Protein 3HXI (pdb70)

Sequence (196 aa):
EFPHPLQDSSWSYYLFQFRKALDWDECLEKVATFSTIEDFWSSVLTHTVRPREITYGKDLYMFKSSDIMPKWEDPKNENGGRWLINVTARQDVDFLWDELLMLLIGSDWDTDEEDRQICGAVFQPRSRGSKLSVWLTSDNEEETILSIGRRRIKERLELEDTIYFQPVSDQRSQTRGSDCTGKYEIGRIIYDRKFLMMECR

Secondary structure (DSSP, 8-state):
----EEEEEEEEEEE---TT--GGGGEEEEEEEEEHHHHHHHHHTS--TTTPPTT-EEEEEETTS-SSTTSHHHHT-EEEEEE--TTS-HHHHHHHHHHHHHTT--SSHHHHHHEEEEEEE--TT--EEEEEES-S--HHHHHHHHHHHHHHHT--S--EEEEHHHHHHPPTT-----SEE-/------HHHHHHH-

Foldseek 3Di:
DPFAFWPFKKWKWKQDDDPPDDRLRSIDTPDIDGTPVVVVVVQVPDDALVRDDAFIKMKMFRVVARPDCPGLQRVQWWKWKDWDDPVADVNQLVVLQVCCLRNVVAPDPVLNQQWTIKMWGHHPVTTMIMTIGRHQPPVVSVVSNSVVSCVSNVNDDKIAIARVVRVVPDDPPDDDHHPDID/DDDDDDPVRVVVVD

Structure (mmCIF, N/CA/C/O backbone):
data_3HXI
#
_entry.id   3HXI
#
_cell.length_a   45.311
_cell.length_b   125.330
_cell.length_c   37.330
_cell.angle_alpha   90.00
_cell.angle_beta   90.00
_cell.angle_gamma   90.00
#
_symmetry.space_group_name_H-M   'P 21 21 2'
#
loop_
_entity.id
_entity.type
_entity.pdbx_description
1 polymer 'Eukaryotic Translation Initiation 4E'
2 polymer 'Eukaryotic translation initiation factor 4E-binding protein 1'
3 non-polymer "7-METHYL-GUANOSINE-5'-TRIPHOSPHATE-5'-GUANOSINE"
4 water water
#
loop_
_atom_site.group_PDB
_atom_site.id
_atom_site.type_symbol
_atom_site.label_atom_id
_atom_site.label_alt_id
_atom_site.label_comp_id
_atom_site.label_asym_id
_atom_site.label_entity_id
_atom_site.label_seq_id
_atom_site.pdbx_PDB_ins_code
_atom_site.Cartn_x
_atom_site.Cartn_y
_atom_site.Cartn_z
_atom_site.occupancy
_atom_site.B_iso_or_equiv
_atom_site.auth_seq_id
_atom_site.auth_comp_id
_atom_site.auth_asym_id
_atom_site.auth_atom_id
_atom_site.pdbx_PDB_model_num
ATOM 1 N N . GLU A 1 7 ? -5.598 14.587 -5.742 1.00 20.00 21 GLU A N 1
ATOM 2 C CA . GLU A 1 7 ? -4.184 14.428 -5.449 1.00 20.00 21 GLU A CA 1
ATOM 3 C C . GLU A 1 7 ? -3.480 15.770 -5.498 1.00 20.00 21 GLU A C 1
ATOM 4 O O . GLU A 1 7 ? -2.396 15.881 -6.053 1.00 26.56 21 GLU A O 1
ATOM 10 N N . PHE A 1 8 ? -4.101 16.789 -4.916 1.00 24.28 22 PHE A N 1
ATOM 11 C CA . PHE A 1 8 ? -3.469 18.100 -4.835 1.00 23.25 22 PHE A CA 1
ATOM 12 C C . PHE A 1 8 ? -2.212 17.928 -3.988 1.00 22.69 22 PHE A C 1
ATOM 13 O O . PHE A 1 8 ? -2.261 17.265 -2.953 1.00 22.43 22 PHE A O 1
ATOM 21 N N . PRO A 1 9 ? -1.077 18.494 -4.437 1.00 22.48 23 PRO A N 1
ATOM 22 C CA . PRO A 1 9 ? 0.178 18.301 -3.709 1.00 21.83 23 PRO A CA 1
ATOM 23 C C . PRO A 1 9 ? 0.145 18.87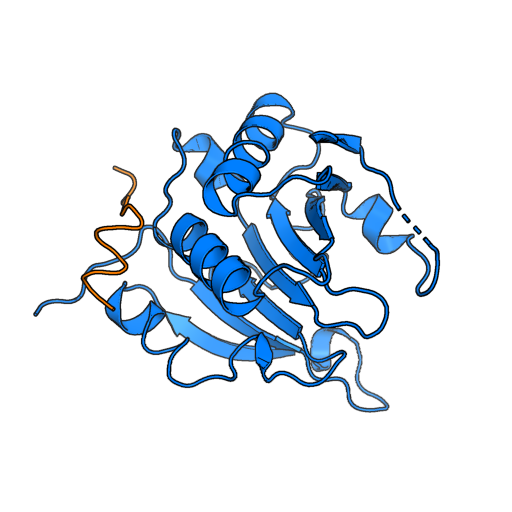3 -2.279 1.00 21.63 23 PRO A C 1
ATOM 24 O O . PRO A 1 9 ? -0.558 19.844 -2.018 1.00 21.32 23 PRO A O 1
ATOM 28 N N . HIS A 1 10 ? 0.907 18.268 -1.372 1.00 21.01 24 HIS A N 1
ATOM 29 C CA . HIS A 1 10 ? 0.969 18.706 0.023 1.00 21.72 24 HIS A CA 1
ATOM 30 C C . HIS A 1 10 ? 2.108 19.713 0.166 1.00 22.40 24 HIS A C 1
ATOM 31 O O . HIS A 1 10 ? 3.255 19.359 -0.052 1.00 22.53 24 HIS A O 1
ATOM 38 N N . PRO A 1 11 ? 1.793 20.978 0.492 1.00 22.74 25 PRO A N 1
ATOM 39 C CA . PRO A 1 11 ? 2.863 21.968 0.538 1.00 22.36 25 PRO A CA 1
ATOM 40 C C . PRO A 1 11 ? 3.733 21.806 1.773 1.00 21.59 25 PRO A C 1
ATOM 41 O O . PRO A 1 11 ? 3.252 21.433 2.844 1.00 21.19 25 PRO A O 1
ATOM 45 N N . LEU A 1 12 ? 5.018 22.072 1.611 1.00 21.36 26 LEU A N 1
ATOM 46 C CA . LEU A 1 12 ? 5.927 22.048 2.750 1.00 20.03 26 LEU A CA 1
ATOM 47 C C . LEU A 1 12 ? 6.021 23.415 3.415 1.00 20.47 26 LEU A C 1
ATOM 48 O O . LEU A 1 12 ? 5.779 24.449 2.779 1.00 20.64 26 LEU A O 1
ATOM 53 N N . GLN A 1 13 ? 6.385 23.395 4.696 1.00 20.48 27 GLN A N 1
ATOM 54 C CA . GLN A 1 13 ? 6.764 24.602 5.446 1.00 20.17 27 GLN A CA 1
ATOM 55 C C . GLN A 1 13 ? 7.761 25.461 4.686 1.00 20.66 27 GLN A C 1
ATOM 56 O O . GLN A 1 13 ? 7.619 26.691 4.659 1.00 19.27 27 GLN A O 1
ATOM 62 N N . ASP A 1 14 ? 8.752 24.820 4.055 1.00 18.95 28 ASP A N 1
ATOM 63 C CA . ASP A 1 14 ? 9.740 25.538 3.259 1.00 19.46 28 ASP A CA 1
ATOM 64 C C . ASP A 1 14 ? 9.966 24.949 1.888 1.00 18.49 28 ASP A C 1
ATOM 65 O O . ASP A 1 14 ? 9.731 23.759 1.663 1.00 20.04 28 ASP A O 1
ATOM 70 N N . SER A 1 15 ? 10.440 25.802 0.981 1.00 18.67 29 SER A N 1
ATOM 71 C CA A SER A 1 15 ? 11.024 25.363 -0.276 0.50 18.22 29 SER A CA 1
ATOM 72 C CA B SER A 1 15 ? 11.022 25.357 -0.279 0.50 18.38 29 SER A CA 1
ATOM 73 C C . SER A 1 15 ? 12.484 24.992 -0.041 1.00 18.09 29 SER A C 1
ATOM 74 O O . SER A 1 15 ? 13.192 25.684 0.703 1.00 18.95 29 SER A O 1
ATOM 79 N N . TRP A 1 16 ? 12.912 23.901 -0.671 1.00 17.94 30 TRP A N 1
ATOM 80 C CA . TRP A 1 16 ? 14.264 23.348 -0.518 1.00 18.56 30 TRP A CA 1
ATOM 81 C C . TRP A 1 16 ? 14.919 23.172 -1.864 1.00 18.63 30 TRP A C 1
ATOM 82 O O . TRP A 1 16 ? 14.247 22.892 -2.863 1.00 19.20 30 TRP A O 1
ATOM 93 N N . SER A 1 17 ? 16.242 23.312 -1.888 1.00 17.93 31 SER A N 1
ATOM 94 C CA . SER A 1 17 ? 17.007 23.001 -3.087 1.00 18.67 31 SER A CA 1
ATOM 95 C C . SER A 1 17 ? 18.025 21.894 -2.818 1.00 18.50 31 SER A C 1
ATOM 96 O O . SER A 1 17 ? 18.550 21.772 -1.706 1.00 17.84 31 SER A O 1
ATOM 99 N N . TYR A 1 18 ? 18.262 21.078 -3.837 1.00 18.04 32 TYR A N 1
ATOM 100 C CA . TYR A 1 18 ? 19.075 19.881 -3.702 1.00 18.09 32 TYR A CA 1
ATOM 101 C C . TYR A 1 18 ? 20.274 20.006 -4.629 1.00 18.44 32 TYR A C 1
ATOM 102 O O . TYR A 1 18 ? 20.136 20.311 -5.830 1.00 18.39 32 TYR A O 1
ATOM 111 N N . TYR A 1 19 ? 21.455 19.768 -4.078 1.00 17.70 33 TYR A N 1
ATOM 112 C CA . TYR A 1 19 ? 22.679 19.969 -4.830 1.00 17.95 33 TYR A CA 1
ATOM 113 C C . TYR A 1 19 ? 23.558 18.747 -4.781 1.00 17.82 33 TYR A C 1
ATOM 114 O O . TYR A 1 19 ? 23.547 18.001 -3.797 1.00 17.98 33 TYR A O 1
ATOM 123 N N . LEU A 1 20 ? 24.330 18.564 -5.854 1.00 17.27 34 LEU A N 1
ATOM 124 C CA . LEU A 1 20 ? 25.416 17.588 -5.901 1.00 17.60 34 LEU A CA 1
ATOM 125 C C . LEU A 1 20 ? 26.739 18.298 -5.920 1.00 17.74 34 LEU A C 1
ATOM 126 O O . LEU A 1 20 ? 26.945 19.218 -6.713 1.00 18.14 34 LEU A O 1
ATOM 131 N N . PHE A 1 21 ? 27.644 17.867 -5.048 1.00 18.12 35 PHE A N 1
ATOM 132 C CA . PHE A 1 21 ? 29.030 18.315 -5.089 1.00 18.76 35 PHE A CA 1
ATOM 133 C C . PHE A 1 21 ? 29.864 17.289 -5.855 1.00 20.47 35 PHE A C 1
ATOM 134 O O . PHE A 1 21 ? 29.993 16.155 -5.427 1.00 19.71 35 PHE A O 1
ATOM 142 N N . GLN A 1 22 ? 30.434 17.683 -6.985 1.00 22.20 36 GLN A N 1
ATOM 143 C CA . GLN A 1 22 ? 31.289 16.760 -7.734 1.00 23.69 36 GLN A CA 1
ATOM 144 C C . GLN A 1 22 ? 32.606 17.405 -8.054 1.00 24.83 36 GLN A C 1
ATOM 145 O O . GLN A 1 22 ? 32.641 18.385 -8.803 1.00 25.31 36 GLN A O 1
ATOM 151 N N . PHE A 1 23 ? 33.692 16.875 -7.491 1.00 25.97 37 PHE A N 1
ATOM 152 C CA . PHE A 1 23 ? 35.000 17.493 -7.689 1.00 27.02 37 PHE A CA 1
ATOM 153 C C . PHE A 1 23 ? 35.509 17.239 -9.102 1.00 27.26 37 PHE A C 1
ATOM 154 O O . PHE A 1 23 ? 35.516 16.105 -9.572 1.00 26.32 37 PHE A O 1
ATOM 162 N N . ARG A 1 24 ? 35.916 18.315 -9.762 1.00 27.88 38 ARG A N 1
ATOM 163 C CA . ARG A 1 24 ? 36.749 18.218 -10.948 1.00 29.09 38 ARG A CA 1
ATOM 164 C C . ARG A 1 24 ? 37.937 19.151 -10.777 1.00 29.92 38 ARG A C 1
ATOM 165 O O . ARG A 1 24 ? 37.832 20.208 -10.123 1.00 29.15 38 ARG A O 1
ATOM 173 N N . LYS A 1 25 ? 39.066 18.725 -11.345 1.00 31.16 39 LYS A N 1
ATOM 174 C CA . LYS A 1 25 ? 40.324 19.466 -11.312 1.00 32.46 39 LYS A CA 1
ATOM 175 C C . LYS A 1 25 ? 40.157 20.892 -11.809 1.00 33.26 39 LYS A C 1
ATOM 176 O O . LYS A 1 25 ? 39.440 21.144 -12.782 1.00 34.25 39 LYS A O 1
ATOM 178 N N . ALA A 1 26 ? 40.797 21.832 -11.121 1.00 33.64 40 ALA A N 1
ATOM 179 C CA . ALA A 1 26 ? 40.827 23.220 -11.565 1.00 34.05 40 ALA A CA 1
ATOM 180 C C . ALA A 1 26 ? 39.468 23.924 -11.477 1.00 33.52 40 ALA A C 1
ATOM 181 O O . ALA A 1 26 ? 39.218 24.906 -12.183 1.00 33.78 40 ALA A O 1
ATOM 183 N N . LEU A 1 27 ? 38.586 23.423 -10.615 1.00 31.82 41 LEU A N 1
ATOM 184 C CA . LEU A 1 27 ? 37.385 24.180 -10.270 1.00 30.34 41 LEU A CA 1
ATOM 185 C C . LEU A 1 27 ? 37.489 24.620 -8.815 1.00 28.87 41 LEU A C 1
ATOM 186 O O . LEU A 1 27 ? 38.004 23.872 -7.979 1.00 29.01 41 LEU A O 1
ATOM 191 N N . ASP A 1 28 ? 37.023 25.832 -8.517 1.00 28.05 42 ASP A N 1
ATOM 192 C CA . ASP A 1 28 ? 36.929 26.289 -7.131 1.00 26.45 42 ASP A CA 1
ATOM 193 C C . ASP A 1 28 ? 35.900 25.412 -6.422 1.00 26.34 42 ASP A C 1
ATOM 194 O O . ASP A 1 28 ? 35.038 24.813 -7.082 1.00 25.47 42 ASP A O 1
ATOM 199 N N . TRP A 1 29 ? 35.989 25.338 -5.096 1.00 24.79 43 TRP A N 1
ATOM 200 C CA . TRP A 1 29 ? 35.071 24.508 -4.316 1.00 24.51 43 TRP A CA 1
ATOM 201 C C . TRP A 1 29 ? 33.596 24.772 -4.678 1.00 23.94 43 TRP A C 1
ATOM 202 O O . TRP A 1 29 ? 32.838 23.836 -4.947 1.00 22.88 43 TRP A O 1
ATOM 213 N N . ASP A 1 30 ? 33.191 26.039 -4.699 1.00 24.13 44 ASP A N 1
ATOM 214 C CA . ASP A 1 30 ? 31.776 26.344 -4.924 1.00 26.34 44 ASP A CA 1
ATOM 215 C C . ASP A 1 30 ? 31.318 26.033 -6.350 1.00 26.34 44 ASP A C 1
ATOM 216 O O . ASP A 1 30 ? 30.135 25.817 -6.588 1.00 27.48 44 ASP A O 1
ATOM 221 N N . GLU A 1 31 ? 32.265 26.005 -7.286 1.00 25.42 45 GLU A N 1
ATOM 222 C CA . GLU A 1 31 ? 31.986 25.685 -8.688 1.00 25.31 45 GLU A CA 1
ATOM 223 C C . GLU A 1 31 ? 31.733 24.189 -8.893 1.00 24.23 45 GLU A C 1
ATOM 224 O O . GLU A 1 31 ? 31.262 23.771 -9.952 1.00 23.24 45 GLU A O 1
ATOM 230 N N . CYS A 1 32 ? 32.057 23.388 -7.881 1.00 22.89 46 CYS A N 1
ATOM 231 C CA . CYS A 1 32 ? 31.825 21.948 -7.944 1.00 22.11 46 CYS A CA 1
ATOM 232 C C . CYS A 1 32 ? 30.408 21.585 -7.514 1.00 21.35 46 CYS A C 1
ATOM 233 O O . CYS A 1 32 ? 29.997 20.431 -7.670 1.00 21.38 46 CYS A O 1
ATOM 236 N N . LEU A 1 33 ? 29.686 22.575 -6.992 1.00 20.66 47 LEU A N 1
ATOM 237 C CA . LEU A 1 33 ? 28.294 22.425 -6.570 1.00 20.19 47 LEU A CA 1
ATOM 238 C C . LEU A 1 33 ? 27.356 22.677 -7.731 1.00 20.82 47 LEU A C 1
ATOM 239 O O . LEU A 1 33 ? 27.558 23.623 -8.513 1.00 22.30 47 LEU A O 1
ATOM 244 N N . GLU A 1 34 ? 26.319 21.860 -7.852 1.00 19.31 48 GLU A N 1
ATOM 245 C CA . GLU A 1 34 ? 25.293 22.181 -8.858 1.00 19.93 48 GLU A CA 1
ATOM 246 C C . GLU A 1 34 ? 23.912 21.859 -8.351 1.00 19.40 48 GLU A C 1
ATOM 247 O O . GLU A 1 34 ? 23.719 20.832 -7.722 1.00 17.99 48 GLU A O 1
ATOM 253 N N . LYS A 1 35 ? 22.973 22.759 -8.626 1.00 19.95 49 LYS A N 1
ATOM 254 C CA . LYS A 1 35 ? 21.607 22.630 -8.140 1.00 21.37 49 LYS A CA 1
ATOM 255 C C . LYS A 1 35 ? 20.833 21.721 -9.073 1.00 21.74 49 LYS A C 1
ATOM 256 O O . LYS A 1 35 ? 20.616 22.064 -10.237 1.00 22.02 49 LYS A O 1
ATOM 262 N N . VAL A 1 36 ? 20.399 20.577 -8.568 1.00 21.50 50 VAL A N 1
ATOM 263 C CA . VAL A 1 36 ? 19.689 19.603 -9.413 1.00 22.95 50 VAL A CA 1
ATOM 264 C C . VAL A 1 36 ? 18.173 19.593 -9.206 1.00 23.75 50 VAL A C 1
ATOM 265 O O . VAL A 1 36 ? 17.454 18.976 -9.988 1.00 23.67 50 VAL A O 1
ATOM 269 N N . ALA A 1 37 ? 17.690 20.275 -8.164 1.00 24.09 51 ALA A N 1
ATOM 270 C CA . ALA A 1 37 ? 16.251 20.426 -7.935 1.00 24.05 51 ALA A CA 1
ATOM 271 C C . ALA A 1 37 ? 15.914 21.455 -6.862 1.00 24.01 51 ALA A C 1
ATOM 272 O O . ALA A 1 37 ? 16.730 21.741 -5.977 1.00 22.65 51 ALA A O 1
ATOM 274 N N . THR A 1 38 ? 14.730 22.056 -7.003 1.00 23.44 52 THR A N 1
ATOM 275 C CA . THR A 1 38 ? 14.095 22.885 -5.982 1.00 23.79 52 THR A CA 1
ATOM 276 C C . THR A 1 38 ? 12.679 22.340 -5.838 1.00 23.63 52 THR A C 1
ATOM 277 O O . THR A 1 38 ? 11.979 22.162 -6.836 1.00 24.14 52 THR A O 1
ATOM 281 N N . PHE A 1 39 ? 12.262 22.045 -4.611 1.00 22.89 53 PHE A N 1
ATOM 282 C CA . PHE A 1 39 ? 10.943 21.439 -4.385 1.00 22.87 53 PHE A CA 1
ATOM 283 C C . PHE A 1 39 ? 10.234 22.090 -3.191 1.00 21.91 53 PHE A C 1
ATOM 284 O O . PHE A 1 39 ? 10.878 22.712 -2.346 1.00 21.83 53 PHE A O 1
ATOM 292 N N . SER A 1 40 ? 8.914 21.947 -3.127 1.00 20.78 54 SER A N 1
ATOM 293 C CA . SER A 1 40 ? 8.148 22.648 -2.119 1.00 21.15 54 SER A CA 1
ATOM 294 C C . SER A 1 40 ? 6.920 21.850 -1.697 1.00 20.06 54 SER A C 1
ATOM 295 O O . SER A 1 40 ? 6.058 22.363 -0.969 1.00 18.73 54 SER A O 1
ATOM 298 N N . THR A 1 41 ? 6.860 20.598 -2.149 1.00 18.41 55 THR A N 1
ATOM 299 C CA . THR A 1 41 ? 5.751 19.692 -1.831 1.00 19.08 55 THR A CA 1
ATOM 300 C C . THR A 1 41 ? 6.329 18.350 -1.399 1.00 19.18 55 THR A C 1
ATOM 301 O O . THR A 1 41 ? 7.455 17.994 -1.806 1.00 19.16 55 THR A O 1
ATOM 305 N N . ILE A 1 42 ? 5.577 17.594 -0.602 1.00 19.26 56 ILE A N 1
ATOM 306 C CA . ILE A 1 42 ? 5.974 16.214 -0.256 1.00 18.68 56 ILE A CA 1
ATOM 307 C C . ILE A 1 42 ? 6.208 15.413 -1.527 1.00 19.89 56 ILE A C 1
ATOM 308 O O . ILE A 1 42 ? 7.172 14.635 -1.623 1.00 20.38 56 ILE A O 1
ATOM 313 N N . GLU A 1 43 ? 5.310 15.584 -2.501 1.00 19.50 57 GLU A N 1
ATOM 314 C CA . GLU A 1 43 ? 5.375 14.804 -3.729 1.00 19.98 57 GLU A CA 1
ATOM 315 C C . GLU A 1 43 ? 6.679 15.026 -4.501 1.00 19.20 57 GLU A C 1
ATOM 316 O O . GLU A 1 43 ? 7.295 14.070 -5.010 1.00 18.95 57 GLU A O 1
ATOM 322 N N . ASP A 1 44 ? 7.101 16.282 -4.577 1.00 20.26 58 ASP A N 1
ATOM 323 C CA . ASP A 1 44 ? 8.309 16.642 -5.307 1.00 19.52 58 ASP A CA 1
ATOM 324 C C . ASP A 1 44 ? 9.566 16.307 -4.499 1.00 19.28 58 ASP A C 1
ATOM 325 O O . ASP A 1 44 ? 10.591 15.981 -5.080 1.00 18.64 58 ASP A O 1
ATOM 330 N N . PHE A 1 45 ? 9.480 16.394 -3.177 1.00 17.89 59 PHE A N 1
ATOM 331 C CA . PHE A 1 45 ? 10.546 15.874 -2.300 1.00 18.36 59 PHE A CA 1
ATOM 332 C C . PHE A 1 45 ? 10.896 14.409 -2.642 1.00 18.42 59 PHE A C 1
ATOM 333 O O . PHE A 1 45 ? 12.056 14.075 -2.937 1.00 19.70 59 PHE A O 1
ATOM 341 N N . TRP A 1 46 ? 9.892 13.534 -2.609 1.00 19.25 60 TRP A N 1
ATOM 342 C CA . TRP A 1 46 ? 10.122 12.128 -2.905 1.00 19.93 60 TRP A CA 1
ATOM 343 C C . TRP A 1 46 ? 10.591 11.887 -4.349 1.00 20.81 60 TRP A C 1
ATOM 344 O O . TRP A 1 46 ? 11.373 10.966 -4.591 1.00 21.27 60 TRP A O 1
ATOM 355 N N . SER A 1 47 ? 10.107 12.694 -5.296 1.00 21.39 61 SER A N 1
ATOM 356 C CA A SER A 1 47 ? 10.513 12.552 -6.699 0.50 22.14 61 SER A CA 1
ATOM 357 C CA B SER A 1 47 ? 10.511 12.567 -6.700 0.50 22.38 61 SER A CA 1
ATOM 358 C C . SER A 1 47 ? 11.997 12.874 -6.905 1.00 22.01 61 SER A C 1
ATOM 359 O O . SER A 1 47 ? 12.685 12.203 -7.687 1.00 22.54 61 SER A O 1
ATOM 364 N N . VAL A 1 48 ? 12.490 13.891 -6.212 1.00 22.90 62 VAL A N 1
ATOM 365 C CA . VAL A 1 48 ? 13.921 14.200 -6.209 1.00 22.97 62 VAL A CA 1
ATOM 366 C C . VAL A 1 48 ? 14.735 12.980 -5.767 1.00 23.28 62 VAL A C 1
ATOM 367 O O . VAL A 1 48 ? 15.709 12.609 -6.427 1.00 22.80 62 VAL A O 1
ATOM 371 N N . LEU A 1 49 ? 14.348 12.366 -4.643 1.00 23.81 63 LEU A N 1
ATOM 372 C CA . LEU A 1 49 ? 15.110 11.236 -4.111 1.00 24.31 63 LEU A CA 1
ATOM 373 C C . LEU A 1 49 ? 15.053 10.025 -5.060 1.00 25.39 63 LEU A C 1
ATOM 374 O O . LEU A 1 49 ? 16.064 9.348 -5.260 1.00 25.39 63 LEU A O 1
ATOM 379 N N . THR A 1 50 ? 13.887 9.797 -5.671 1.00 27.22 64 THR A N 1
ATOM 380 C CA . THR A 1 50 ? 13.709 8.693 -6.634 1.00 28.65 64 THR A CA 1
ATOM 381 C C . THR A 1 50 ? 14.488 8.879 -7.954 1.00 29.44 64 THR A C 1
ATOM 382 O O . THR A 1 50 ? 14.692 7.913 -8.708 1.00 30.37 64 THR A O 1
ATOM 386 N N . HIS A 1 51 ? 14.907 10.108 -8.237 1.00 28.71 65 HIS A N 1
ATOM 387 C CA . HIS A 1 51 ? 15.556 10.427 -9.509 1.00 29.79 65 HIS A CA 1
ATOM 388 C C . HIS A 1 51 ? 17.012 10.866 -9.377 1.00 28.51 65 HIS A C 1
ATOM 389 O O . HIS A 1 51 ? 17.602 11.388 -10.326 1.00 29.12 65 HIS A O 1
ATOM 396 N N . THR A 1 52 ? 17.581 10.679 -8.192 1.00 26.32 66 THR A N 1
ATOM 397 C CA . THR A 1 52 ? 18.976 11.007 -7.955 1.00 25.27 66 THR A CA 1
ATOM 398 C C . THR A 1 52 ? 19.602 9.832 -7.229 1.00 24.40 66 THR A C 1
ATOM 399 O O . THR A 1 52 ? 18.887 8.975 -6.709 1.00 24.53 66 THR A O 1
ATOM 403 N N . VAL A 1 53 ? 20.933 9.798 -7.191 1.00 24.14 67 VAL A N 1
ATOM 404 C CA . VAL A 1 53 ? 21.665 8.641 -6.684 1.00 23.21 67 VAL A CA 1
ATOM 405 C C . VAL A 1 53 ? 21.361 8.385 -5.187 1.00 23.28 67 VAL A C 1
ATOM 406 O O . VAL A 1 53 ? 21.248 9.343 -4.401 1.00 22.79 67 VAL A O 1
ATOM 410 N N . ARG A 1 54 ? 21.182 7.114 -4.806 1.00 22.02 68 ARG A N 1
ATOM 411 C CA . ARG A 1 54 ? 21.003 6.745 -3.386 1.00 22.30 68 ARG A CA 1
ATOM 412 C C . ARG A 1 54 ? 22.319 6.883 -2.617 1.00 22.33 68 ARG A C 1
ATOM 413 O O . ARG A 1 54 ? 23.372 6.587 -3.175 1.00 22.91 68 ARG A O 1
ATOM 421 N N . PRO A 1 55 ? 22.271 7.336 -1.338 1.00 21.85 69 PRO A N 1
ATOM 422 C CA . PRO A 1 55 ? 23.519 7.398 -0.562 1.00 21.41 69 PRO A CA 1
ATOM 423 C C . PRO A 1 55 ? 24.385 6.123 -0.617 1.00 21.57 69 PRO A C 1
ATOM 424 O O . PRO A 1 55 ? 25.616 6.219 -0.659 1.00 21.17 69 PRO A O 1
ATOM 428 N N . ARG A 1 56 ? 23.771 4.941 -0.631 1.00 22.08 70 ARG A N 1
ATOM 429 C CA . ARG A 1 56 ? 24.572 3.719 -0.594 1.00 22.94 70 ARG A CA 1
ATOM 430 C C . ARG A 1 56 ? 25.291 3.444 -1.912 1.00 24.95 70 ARG A C 1
ATOM 431 O O . ARG A 1 56 ? 26.250 2.675 -1.941 1.00 25.18 70 ARG A O 1
ATOM 433 N N . GLU A 1 57 ? 24.860 4.108 -2.985 1.00 25.51 71 GLU A N 1
ATOM 434 C CA . GLU A 1 57 ? 25.446 3.906 -4.328 1.00 27.45 71 GLU A CA 1
ATOM 435 C C . GLU A 1 57 ? 26.488 4.961 -4.732 1.00 28.76 71 GLU A C 1
ATOM 436 O O . GLU A 1 57 ? 27.272 4.735 -5.672 1.00 29.17 71 GLU A O 1
ATOM 438 N N . ILE A 1 58 ? 26.501 6.100 -4.031 1.00 28.68 72 ILE A N 1
ATOM 439 C CA . ILE A 1 58 ? 27.348 7.248 -4.386 1.00 30.77 72 ILE A CA 1
ATOM 440 C C . ILE A 1 58 ? 28.825 6.934 -4.271 1.00 31.61 72 ILE A C 1
ATOM 441 O O . ILE A 1 58 ? 29.242 6.196 -3.374 1.00 32.90 72 ILE A O 1
ATOM 446 N N . THR A 1 59 ? 29.606 7.509 -5.183 1.00 31.95 73 THR A N 1
ATOM 447 C CA . THR A 1 59 ? 31.053 7.353 -5.194 1.00 32.42 73 THR A CA 1
ATOM 448 C C . THR A 1 59 ? 31.687 8.271 -4.127 1.00 31.76 73 THR A C 1
ATOM 449 O O . THR A 1 59 ? 31.189 9.377 -3.874 1.00 31.09 73 THR A O 1
ATOM 453 N N . TYR A 1 60 ? 32.770 7.815 -3.504 1.00 30.76 74 TYR A N 1
ATOM 454 C CA . TYR A 1 60 ? 33.410 8.586 -2.436 1.00 30.80 74 TYR A CA 1
ATOM 455 C C . TYR A 1 60 ? 33.770 10.003 -2.879 1.00 30.07 74 TYR A C 1
ATOM 456 O O . TYR A 1 60 ? 34.221 10.214 -4.014 1.00 29.79 74 TYR A O 1
ATOM 465 N N . GLY A 1 61 ? 33.548 10.964 -1.985 1.00 28.91 75 GLY A N 1
ATOM 466 C CA . GLY A 1 61 ? 33.888 12.365 -2.233 1.00 28.26 75 GLY A CA 1
ATOM 467 C C . GLY A 1 61 ? 32.863 13.156 -3.031 1.00 27.94 75 GLY A C 1
ATOM 468 O O . GLY A 1 61 ? 33.072 14.360 -3.265 1.00 28.99 75 GLY A O 1
ATOM 469 N N . LYS A 1 62 ? 31.788 12.491 -3.479 1.00 26.78 76 LYS A N 1
ATOM 470 C CA . LYS A 1 62 ? 30.652 13.146 -4.160 1.00 25.26 76 LYS A CA 1
ATOM 471 C C . LYS A 1 62 ? 29.564 13.339 -3.119 1.00 23.69 76 LYS A C 1
ATOM 472 O O . LYS A 1 62 ? 29.117 12.371 -2.518 1.00 23.55 76 LYS A O 1
ATOM 478 N N . ASP A 1 63 ? 29.166 14.580 -2.882 1.00 21.00 77 ASP A N 1
ATOM 479 C CA . ASP A 1 63 ? 28.356 14.887 -1.715 1.00 19.67 77 ASP A CA 1
ATOM 480 C C . ASP A 1 63 ? 26.966 15.382 -2.117 1.00 19.89 77 ASP A C 1
ATOM 481 O O . ASP A 1 63 ? 26.778 15.875 -3.226 1.00 20.46 77 ASP A O 1
ATOM 486 N N . LEU A 1 64 ? 26.013 15.251 -1.197 1.00 19.49 78 LEU A N 1
ATOM 487 C CA . LEU A 1 64 ? 24.640 15.703 -1.380 1.00 18.84 78 LEU A CA 1
ATOM 488 C C . LEU A 1 64 ? 24.349 16.797 -0.352 1.00 19.22 78 LEU A C 1
ATOM 489 O O . LEU A 1 64 ? 24.653 16.634 0.839 1.00 17.53 78 LEU A O 1
ATOM 494 N N . TYR A 1 65 ? 23.773 17.901 -0.827 1.00 18.44 79 TYR A N 1
ATOM 495 C CA . TYR A 1 65 ? 23.409 19.047 0.024 1.00 17.35 79 TYR A CA 1
ATOM 496 C C . TYR A 1 65 ? 21.934 19.352 -0.161 1.00 18.25 79 TYR A C 1
ATOM 497 O O . TYR A 1 65 ? 21.479 19.506 -1.308 1.00 17.80 79 TYR A O 1
ATOM 506 N N . MET A 1 66 ? 21.188 19.462 0.940 1.00 16.50 80 MET A N 1
ATOM 507 C CA . MET A 1 66 ? 19.789 19.912 0.852 1.00 18.49 80 MET A CA 1
ATOM 508 C C . MET A 1 66 ? 19.568 21.106 1.772 1.00 17.51 80 MET A C 1
ATOM 509 O O . MET A 1 66 ? 19.692 20.978 3.000 1.00 16.87 80 MET A O 1
ATOM 514 N N . PHE A 1 67 ? 19.266 22.259 1.168 1.00 16.86 81 PHE A N 1
ATOM 515 C CA . PHE A 1 67 ? 19.170 23.530 1.888 1.00 17.41 81 PHE A CA 1
ATOM 516 C C . PHE A 1 67 ? 17.877 24.285 1.583 1.00 17.89 81 PHE A C 1
ATOM 517 O O . PHE A 1 67 ? 17.373 24.208 0.467 1.00 17.09 81 PHE A O 1
ATOM 525 N N . LYS A 1 68 ? 17.349 25.024 2.560 1.00 18.82 82 LYS A N 1
ATOM 526 C CA . LYS A 1 68 ? 16.208 25.912 2.299 1.00 19.15 82 LYS A CA 1
ATOM 527 C C . LYS A 1 68 ? 16.619 26.757 1.111 1.00 20.19 82 LYS A C 1
ATOM 528 O O . LYS A 1 68 ? 17.756 27.256 1.075 1.00 20.34 82 LYS A O 1
ATOM 534 N N . SER A 1 69 ? 15.707 26.897 0.134 1.00 21.35 83 SER A N 1
ATOM 535 C CA A SER A 1 69 ? 16.028 27.455 -1.186 0.50 21.34 83 SER A CA 1
ATOM 536 C CA B SER A 1 69 ? 16.064 27.439 -1.179 0.50 21.85 83 SER A CA 1
ATOM 537 C C . SER A 1 69 ? 16.739 28.811 -1.177 1.00 22.15 83 SER A C 1
ATOM 538 O O . SER A 1 69 ? 17.542 29.101 -2.060 1.00 23.08 83 SER A O 1
ATOM 543 N N . ASP A 1 70 ? 16.444 29.642 -0.188 1.00 22.59 84 ASP A N 1
ATOM 544 C CA . ASP A 1 70 ? 17.074 30.975 -0.120 1.00 23.76 84 ASP A CA 1
ATOM 545 C C . ASP A 1 70 ? 18.505 30.962 0.418 1.00 22.74 84 ASP A C 1
ATOM 546 O O . ASP A 1 70 ? 19.178 31.996 0.437 1.00 22.60 84 ASP A O 1
ATOM 551 N N . ILE A 1 71 ? 18.955 29.788 0.848 1.00 21.59 85 ILE A N 1
ATOM 552 C CA . ILE A 1 71 ? 20.255 29.645 1.498 1.00 21.85 85 ILE A CA 1
ATOM 553 C C . ILE A 1 71 ? 21.190 28.851 0.598 1.00 21.54 85 ILE A C 1
ATOM 554 O O . ILE A 1 71 ? 20.930 27.686 0.296 1.00 21.01 85 ILE A O 1
ATOM 559 N N . MET A 1 72 ? 22.272 29.488 0.168 1.00 22.46 86 MET A N 1
ATOM 560 C CA . MET A 1 72 ? 23.298 28.811 -0.596 1.00 23.92 86 MET A CA 1
ATOM 561 C C . MET A 1 72 ? 23.986 27.790 0.310 1.00 22.30 86 MET A C 1
ATOM 562 O O . 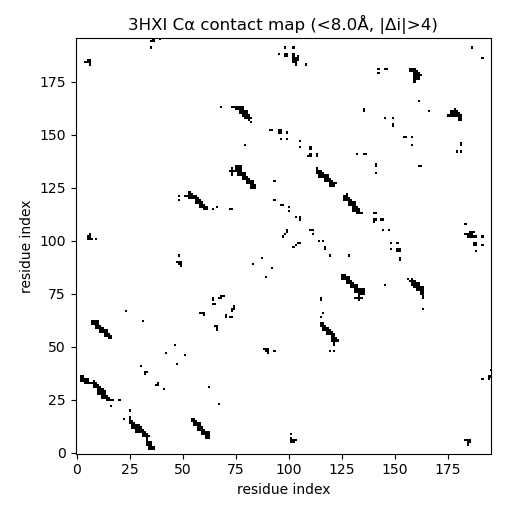MET A 1 72 ? 24.182 28.048 1.509 1.00 20.68 86 MET A O 1
ATOM 567 N N . PRO A 1 73 ? 24.311 26.608 -0.241 1.00 22.17 87 PRO A N 1
ATOM 568 C CA . PRO A 1 73 ? 24.949 25.579 0.577 1.00 22.02 87 PRO A CA 1
ATOM 569 C C . PRO A 1 73 ? 26.452 25.813 0.761 1.00 23.03 87 PRO A C 1
ATOM 570 O O . PRO A 1 73 ? 27.266 24.996 0.327 1.00 23.35 87 PRO A O 1
ATOM 574 N N . LYS A 1 74 ? 26.823 26.922 1.396 1.00 22.30 88 LYS A N 1
ATOM 575 C CA . LYS A 1 74 ? 28.229 27.215 1.627 1.00 23.13 88 LYS A CA 1
ATOM 576 C C . LYS A 1 74 ? 28.368 28.159 2.806 1.00 21.30 88 LYS A C 1
ATOM 577 O O . LYS A 1 74 ? 27.414 28.867 3.153 1.00 21.43 88 LYS A O 1
ATOM 583 N N . TRP A 1 75 ? 29.542 28.151 3.442 1.00 21.21 89 TRP A N 1
ATOM 584 C CA . TRP A 1 75 ? 29.740 28.903 4.673 1.00 21.42 89 TRP A CA 1
ATOM 585 C C . TRP A 1 75 ? 29.478 30.377 4.427 1.00 22.58 89 TRP A C 1
ATOM 586 O O . TRP A 1 75 ? 29.033 31.109 5.331 1.00 22.75 89 TRP A O 1
ATOM 597 N N . GLU A 1 76 ? 29.761 30.802 3.198 1.00 23.56 90 GLU A N 1
ATOM 598 C CA . GLU A 1 76 ? 29.741 32.228 2.835 1.00 25.11 90 GLU A CA 1
ATOM 599 C C . GLU A 1 76 ? 28.359 32.910 2.882 1.00 25.44 90 GLU A C 1
ATOM 600 O O . GLU A 1 76 ? 28.283 34.155 2.969 1.00 26.42 90 GLU A O 1
ATOM 606 N N . ASP A 1 77 ? 27.287 32.111 2.853 1.00 24.04 91 ASP A N 1
ATOM 607 C CA . ASP A 1 77 ? 25.911 32.609 2.976 1.00 23.65 91 ASP A CA 1
ATOM 608 C C . ASP A 1 77 ? 25.653 33.262 4.330 1.00 23.73 91 ASP A C 1
ATOM 609 O O . ASP A 1 77 ? 26.084 32.726 5.356 1.00 22.44 91 ASP A O 1
ATOM 614 N N . PRO A 1 78 ? 24.944 34.421 4.341 1.00 25.00 92 PRO A N 1
ATOM 615 C CA . PRO A 1 78 ? 24.674 35.175 5.577 1.00 24.99 92 PRO A CA 1
ATOM 616 C C . PRO A 1 78 ? 24.019 34.297 6.627 1.00 24.64 92 PRO A C 1
ATOM 617 O O . PRO A 1 78 ? 24.301 34.435 7.821 1.00 25.22 92 PRO A O 1
ATOM 621 N N . LYS A 1 79 ? 23.172 33.375 6.181 1.00 24.69 93 LYS A N 1
ATOM 622 C CA . LYS A 1 79 ? 22.482 32.463 7.093 1.00 23.71 93 LYS A CA 1
ATOM 623 C C . LYS A 1 79 ? 23.382 31.339 7.628 1.00 23.13 93 LYS A C 1
ATOM 624 O O . LYS A 1 79 ? 23.039 30.704 8.620 1.00 22.09 93 LYS A O 1
ATOM 630 N N . ASN A 1 80 ? 24.520 31.112 6.982 1.00 22.94 94 ASN A N 1
ATOM 631 C CA . ASN A 1 80 ? 25.493 30.099 7.459 1.00 23.34 94 ASN A CA 1
ATOM 632 C C . ASN A 1 80 ? 26.724 30.661 8.155 1.00 23.91 94 ASN A C 1
ATOM 633 O O . ASN A 1 80 ? 27.310 29.986 8.996 1.00 24.53 94 ASN A O 1
ATOM 638 N N . GLU A 1 81 ? 27.125 31.885 7.820 1.00 24.72 95 GLU A N 1
ATOM 639 C CA . GLU A 1 81 ? 28.448 32.382 8.225 1.00 25.27 95 GLU A CA 1
ATOM 640 C C . GLU A 1 81 ? 28.696 32.428 9.747 1.00 24.89 95 GLU A C 1
ATOM 641 O O . GLU A 1 81 ? 29.839 32.261 10.194 1.00 25.04 95 GLU A O 1
ATOM 647 N N . ASN A 1 82 ? 27.635 32.626 10.522 1.00 22.61 96 ASN A N 1
ATOM 648 C CA . ASN A 1 82 ? 27.734 32.669 11.974 1.00 22.05 96 ASN A CA 1
ATOM 649 C C . ASN A 1 82 ? 27.134 31.445 12.631 1.00 20.92 96 ASN A C 1
ATOM 650 O O . ASN A 1 82 ? 26.872 31.427 13.846 1.00 20.02 96 ASN A O 1
ATOM 655 N N . GLY A 1 83 ? 26.972 30.398 11.821 1.00 20.03 97 GLY A N 1
ATOM 656 C CA . GLY A 1 83 ? 26.348 29.163 12.270 1.00 18.34 97 GLY A CA 1
ATOM 657 C C . GLY A 1 83 ? 27.295 28.024 12.620 1.00 18.39 97 GLY A C 1
ATOM 658 O O . GLY A 1 83 ? 28.472 28.208 12.998 1.00 17.02 97 GLY A O 1
ATOM 659 N N . GLY A 1 84 ? 26.760 26.819 12.526 1.00 18.07 98 GLY A N 1
ATOM 660 C CA . GLY A 1 84 ? 27.546 25.638 12.824 1.00 17.22 98 GLY A CA 1
ATOM 661 C C . GLY A 1 84 ? 26.754 24.417 12.438 1.00 17.39 98 GLY A C 1
ATOM 662 O O . GLY A 1 84 ? 25.573 24.509 12.099 1.00 18.16 98 GLY A O 1
ATOM 663 N N . ARG A 1 85 ? 27.416 23.268 12.477 1.00 17.63 99 ARG A N 1
ATOM 664 C CA . ARG A 1 85 ? 26.783 22.021 12.072 1.00 16.40 99 ARG A CA 1
ATOM 665 C C . ARG A 1 85 ? 26.796 20.979 13.174 1.00 16.31 99 ARG A C 1
ATOM 666 O O . ARG A 1 85 ? 27.770 20.878 13.924 1.00 15.88 99 ARG A O 1
ATOM 674 N N . TRP A 1 86 ? 25.701 20.218 13.272 1.00 16.61 100 TRP A N 1
ATOM 675 C CA . TRP A 1 86 ? 25.734 18.942 13.983 1.00 16.05 100 TRP A CA 1
ATOM 676 C C . TRP A 1 86 ? 26.392 17.942 13.051 1.00 16.54 100 TRP A C 1
ATOM 677 O O . TRP A 1 86 ? 25.913 17.752 11.939 1.00 15.60 100 TRP A O 1
ATOM 688 N N . LEU A 1 87 ? 27.495 17.332 13.501 1.00 15.31 101 LEU A N 1
ATOM 689 C CA . LEU A 1 87 ? 28.237 16.359 12.704 1.00 15.58 101 LEU A CA 1
ATOM 690 C C . LEU A 1 87 ? 28.001 14.933 13.192 1.00 16.76 101 LEU A C 1
ATOM 691 O O . LEU A 1 87 ? 28.137 14.632 14.386 1.00 14.83 101 LEU A O 1
ATOM 696 N N . ILE A 1 88 ? 27.641 14.062 12.249 1.00 16.27 102 ILE A N 1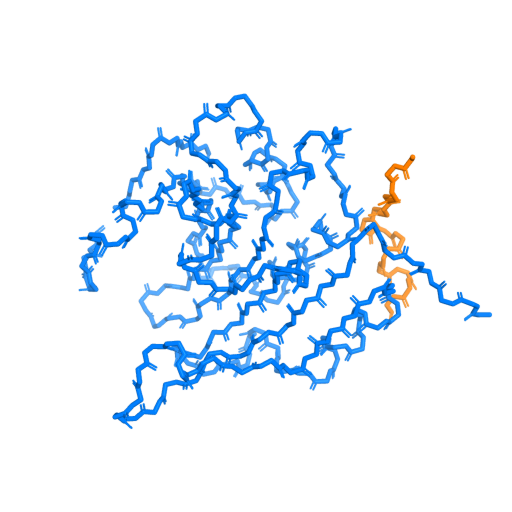
ATOM 697 C CA . ILE A 1 88 ? 27.323 12.664 12.562 1.00 17.13 102 ILE A CA 1
ATOM 698 C C . ILE A 1 88 ? 28.337 11.783 11.844 1.00 16.98 102 ILE A C 1
ATOM 699 O O . ILE A 1 88 ? 28.424 11.826 10.617 1.00 16.85 102 ILE A O 1
ATOM 704 N N . ASN A 1 89 ? 29.108 11.006 12.609 1.00 17.88 103 ASN A N 1
ATOM 705 C CA . ASN A 1 89 ? 30.065 10.087 12.032 1.00 18.23 103 ASN A CA 1
ATOM 706 C C . ASN A 1 89 ? 29.417 8.737 11.859 1.00 18.44 103 ASN A C 1
ATOM 707 O O . ASN A 1 89 ? 29.038 8.074 12.838 1.00 18.39 103 ASN A O 1
ATOM 712 N N . VAL A 1 90 ? 29.278 8.343 10.605 1.00 18.26 104 VAL A N 1
ATOM 713 C CA . VAL A 1 90 ? 28.604 7.100 10.241 1.00 18.65 104 VAL A CA 1
ATOM 714 C C . VAL A 1 90 ? 29.481 5.924 10.622 1.00 20.21 104 VAL A C 1
ATOM 715 O O . VAL A 1 90 ? 30.694 5.956 10.394 1.00 20.59 104 VAL A O 1
ATOM 719 N N . THR A 1 91 ? 28.863 4.908 11.230 1.00 21.04 105 THR A N 1
ATOM 720 C CA . THR A 1 91 ? 29.540 3.657 11.544 1.00 21.88 105 THR A CA 1
ATOM 721 C C . THR A 1 91 ? 29.269 2.585 10.472 1.00 21.84 105 THR A C 1
ATOM 722 O O . THR A 1 91 ? 28.278 2.647 9.718 1.00 20.63 105 THR A O 1
ATOM 726 N N . ALA A 1 92 ? 30.160 1.594 10.416 1.00 22.37 106 ALA A N 1
ATOM 727 C CA . ALA A 1 92 ? 30.051 0.519 9.425 1.00 22.35 106 ALA A CA 1
ATOM 728 C C . ALA A 1 92 ? 28.704 -0.203 9.445 1.00 21.31 106 ALA A C 1
ATOM 729 O O . ALA A 1 92 ? 28.237 -0.634 8.410 1.00 20.59 106 ALA A O 1
ATOM 731 N N . ARG A 1 93 ? 28.070 -0.333 10.611 1.00 20.38 107 ARG A N 1
ATOM 732 C CA . ARG A 1 93 ? 26.812 -1.095 10.687 1.00 21.24 107 ARG A CA 1
ATOM 733 C C . ARG A 1 93 ? 25.594 -0.317 10.195 1.00 19.40 107 ARG A C 1
ATOM 734 O O . ARG A 1 93 ? 24.556 -0.907 9.936 1.00 18.53 107 ARG A O 1
ATOM 742 N N . GLN A 1 94 ? 25.714 1.010 10.076 1.00 18.46 108 GLN A N 1
ATOM 743 C CA . GLN A 1 94 ? 24.541 1.850 9.766 1.00 18.50 108 GLN A CA 1
ATOM 744 C C . GLN A 1 94 ? 24.229 1.895 8.276 1.00 18.15 108 GLN A C 1
ATOM 745 O O . GLN A 1 94 ? 25.144 1.925 7.470 1.00 19.12 108 GLN A O 1
ATOM 751 N N . ASP A 1 95 ? 22.943 1.907 7.917 1.00 18.11 109 ASP A N 1
ATOM 752 C CA . ASP A 1 95 ? 22.526 2.092 6.525 1.00 17.71 109 ASP A CA 1
ATOM 753 C C . ASP A 1 95 ? 22.441 3.591 6.214 1.00 17.22 109 ASP A C 1
ATOM 754 O O . ASP A 1 95 ? 21.618 4.282 6.805 1.00 16.36 109 ASP A O 1
ATOM 759 N N . VAL A 1 96 ? 23.251 4.074 5.276 1.00 16.75 110 VAL A N 1
ATOM 760 C CA . VAL A 1 96 ? 23.272 5.519 4.962 1.00 17.78 110 VAL A CA 1
ATOM 761 C C . VAL A 1 96 ? 21.997 5.958 4.235 1.00 18.40 110 VAL A C 1
ATOM 762 O O . VAL A 1 96 ? 21.624 7.128 4.286 1.00 17.65 110 VAL A O 1
ATOM 766 N N . ASP A 1 97 ? 21.343 5.018 3.542 1.00 19.02 111 ASP A N 1
ATOM 767 C CA . ASP A 1 97 ? 20.050 5.314 2.904 1.00 18.78 111 ASP A CA 1
ATOM 768 C C . ASP A 1 97 ? 18.998 5.676 3.955 1.00 18.45 111 ASP A C 1
ATOM 769 O O . ASP A 1 97 ? 18.281 6.656 3.790 1.00 17.42 111 ASP A O 1
ATOM 774 N N . PHE A 1 98 ? 18.918 4.871 5.026 1.00 17.35 112 PHE A N 1
ATOM 775 C CA . PHE A 1 98 ? 18.034 5.121 6.186 1.00 17.08 112 PHE A CA 1
ATOM 776 C C . PHE A 1 98 ? 18.391 6.456 6.851 1.00 17.13 112 PHE A C 1
ATOM 777 O O . PHE A 1 98 ? 17.509 7.301 7.085 1.00 17.03 112 PHE A O 1
ATOM 785 N N . LEU A 1 99 ? 19.671 6.650 7.154 1.00 16.48 113 LEU A N 1
ATOM 786 C CA . LEU A 1 99 ? 20.114 7.889 7.820 1.00 16.71 113 LEU A CA 1
ATOM 787 C C . LEU A 1 99 ? 19.711 9.130 7.023 1.00 16.12 113 LEU A C 1
ATOM 788 O O . LEU A 1 99 ? 19.161 10.080 7.578 1.00 15.56 113 LEU A O 1
ATOM 793 N N . TRP A 1 100 ? 20.000 9.110 5.731 1.00 15.68 114 TRP A N 1
ATOM 794 C CA . TRP A 1 100 ? 19.685 10.256 4.857 1.00 15.74 114 TRP A CA 1
ATOM 795 C C . TRP A 1 100 ? 18.195 10.470 4.732 1.00 15.86 114 TRP A C 1
ATOM 796 O O . TRP A 1 100 ? 17.719 11.584 4.906 1.00 14.22 114 TRP A O 1
ATOM 807 N N . ASP A 1 101 ? 17.444 9.407 4.442 1.00 16.69 115 ASP A N 1
ATOM 808 C CA . ASP A 1 101 ? 15.984 9.537 4.335 1.00 16.49 115 ASP A CA 1
ATOM 809 C C . ASP A 1 101 ? 15.321 10.021 5.634 1.00 15.45 115 ASP A C 1
ATOM 810 O O . ASP A 1 101 ? 14.454 10.870 5.586 1.00 16.28 115 ASP A O 1
ATOM 815 N N . GLU A 1 102 ? 15.727 9.482 6.784 1.00 15.43 116 GLU A N 1
ATOM 816 C CA . GLU A 1 102 ? 15.156 9.916 8.066 1.00 14.72 116 GLU A CA 1
ATOM 817 C C . GLU A 1 102 ? 15.511 11.376 8.341 1.00 15.94 116 GLU A C 1
ATOM 818 O O . GLU A 1 102 ? 14.682 12.161 8.853 1.00 16.15 116 GLU A O 1
ATOM 824 N N . LEU A 1 103 ? 16.753 11.727 8.032 1.00 15.04 117 LEU A N 1
ATOM 825 C CA . LEU A 1 103 ? 17.215 13.088 8.264 1.00 15.03 117 LEU A CA 1
ATOM 826 C C . LEU A 1 103 ? 16.404 14.078 7.428 1.00 15.43 117 LEU A C 1
ATOM 827 O O . LEU A 1 103 ? 15.898 15.084 7.956 1.00 16.32 117 LEU A O 1
ATOM 832 N N . LEU A 1 104 ? 16.258 13.788 6.141 1.00 14.12 118 LEU A N 1
ATOM 833 C CA . LEU A 1 104 ? 15.544 14.683 5.244 1.00 15.28 118 LEU A CA 1
ATOM 834 C C . LEU A 1 104 ? 14.056 14.759 5.574 1.00 15.52 118 LEU A C 1
ATOM 835 O O . LEU A 1 104 ? 13.461 15.822 5.502 1.00 15.70 118 LEU A O 1
ATOM 840 N N . MET A 1 105 ? 13.466 13.632 5.983 1.00 16.37 119 MET A N 1
ATOM 841 C CA . MET A 1 105 ? 12.082 13.635 6.440 1.00 17.00 119 MET A CA 1
ATOM 842 C C . MET A 1 105 ? 11.903 14.577 7.644 1.00 16.95 119 MET A C 1
ATOM 843 O O . MET A 1 105 ? 10.969 15.373 7.684 1.00 16.74 119 MET A O 1
ATOM 848 N N . LEU A 1 106 ? 12.814 14.493 8.606 1.00 16.29 120 LEU A N 1
ATOM 849 C CA . LEU A 1 106 ? 12.770 15.344 9.788 1.00 15.70 120 LEU A CA 1
ATOM 850 C C . LEU A 1 106 ? 12.838 16.818 9.366 1.00 16.58 120 LEU A C 1
ATOM 851 O O . LEU A 1 106 ? 12.069 17.645 9.860 1.00 17.46 120 LEU A O 1
ATOM 856 N N . LEU A 1 107 ? 13.724 17.133 8.425 1.00 15.38 121 LEU A N 1
ATOM 857 C CA . LEU A 1 107 ? 13.886 18.522 7.972 1.00 16.11 121 LEU A CA 1
ATOM 858 C C . LEU A 1 107 ? 12.707 19.031 7.141 1.00 16.32 121 LEU A C 1
ATOM 859 O O . LEU A 1 107 ? 12.145 20.068 7.468 1.00 17.16 121 LEU A O 1
ATOM 864 N N . ILE A 1 108 ? 12.343 18.321 6.076 1.00 16.15 122 ILE A N 1
ATOM 865 C CA . ILE A 1 108 ? 11.304 18.825 5.152 1.00 16.30 122 ILE A CA 1
ATOM 866 C C . ILE A 1 108 ? 9.919 18.763 5.807 1.00 17.14 122 ILE A C 1
ATOM 867 O O . ILE A 1 108 ? 9.051 19.591 5.526 1.00 18.74 122 ILE A O 1
ATOM 872 N N . GLY A 1 109 ? 9.721 17.785 6.692 1.00 16.26 123 GLY A N 1
ATOM 873 C CA . GLY A 1 109 ? 8.469 17.680 7.442 1.00 17.36 123 GLY A CA 1
ATOM 874 C C . GLY A 1 109 ? 8.422 18.655 8.608 1.00 18.05 123 GLY A C 1
ATOM 875 O O . GLY A 1 109 ? 7.390 18.757 9.287 1.00 17.69 123 GLY A O 1
ATOM 876 N N . SER A 1 110 ? 9.538 19.352 8.855 1.00 18.58 124 SER A N 1
ATOM 877 C CA . SER A 1 110 ? 9.692 20.270 10.000 1.00 19.49 124 SER A CA 1
ATOM 878 C C . SER A 1 110 ? 9.211 19.641 11.309 1.00 21.48 124 SER A C 1
ATOM 879 O O . SER A 1 110 ? 8.461 20.263 12.065 1.00 23.03 124 SER A O 1
ATOM 882 N N . ASP A 1 111 ? 9.652 18.417 11.588 1.00 21.79 125 ASP A N 1
ATOM 883 C CA . ASP A 1 111 ? 9.111 17.669 12.728 1.00 22.78 125 ASP A CA 1
ATOM 884 C C . ASP A 1 111 ? 9.883 17.952 14.022 1.00 22.63 125 ASP A C 1
ATOM 885 O O . ASP A 1 111 ? 10.353 17.037 14.702 1.00 23.64 125 ASP A O 1
ATOM 890 N N . TRP A 1 112 ? 10.022 19.245 14.314 1.00 22.72 126 TRP A N 1
ATOM 891 C CA . TRP A 1 112 ? 10.680 19.763 15.511 1.00 23.02 126 TRP A CA 1
ATOM 892 C C . TRP A 1 112 ? 9.563 20.168 16.440 1.00 23.86 126 TRP A C 1
ATOM 893 O O . TRP A 1 112 ? 8.490 20.525 15.975 1.00 24.59 126 TRP A O 1
ATOM 904 N N . ASP A 1 113 ? 9.823 20.145 17.742 1.00 24.54 127 ASP A N 1
ATOM 905 C CA . ASP A 1 113 ? 8.800 20.522 18.716 1.00 26.14 127 ASP A CA 1
ATOM 906 C C . ASP A 1 113 ? 8.322 21.976 18.563 1.00 26.88 127 ASP A C 1
ATOM 907 O O . ASP A 1 113 ? 7.116 22.246 18.677 1.00 27.79 127 ASP A O 1
ATOM 912 N N . THR A 1 114 ? 9.249 22.892 18.265 1.00 26.61 128 THR A N 1
ATOM 913 C CA . THR A 1 114 ? 8.989 24.334 18.313 1.00 27.06 128 THR A CA 1
ATOM 914 C C . THR A 1 114 ? 9.327 25.048 17.007 1.00 26.73 128 THR A C 1
ATOM 915 O O . THR A 1 114 ? 10.219 24.616 16.275 1.00 27.07 128 THR A O 1
ATOM 919 N N . ASP A 1 115 ? 8.623 26.151 16.730 1.00 26.32 129 ASP A N 1
ATOM 920 C CA . ASP A 1 115 ? 8.900 27.011 15.577 1.00 26.60 129 ASP A CA 1
ATOM 921 C C . ASP A 1 115 ? 10.352 27.457 15.581 1.00 26.71 129 ASP A C 1
ATOM 922 O O . ASP A 1 115 ? 10.992 27.505 14.537 1.00 27.06 129 ASP A O 1
ATOM 927 N N . GLU A 1 116 ? 10.864 27.762 16.772 1.00 27.05 130 GLU A N 1
ATOM 928 C CA . GLU A 1 116 ? 12.214 28.271 16.939 1.00 27.20 130 GLU A CA 1
ATOM 929 C C . GLU A 1 116 ? 13.296 27.303 16.449 1.00 25.96 130 GLU A C 1
ATOM 930 O O . GLU A 1 116 ? 14.299 27.730 15.876 1.00 24.91 130 GLU A O 1
ATOM 936 N N . GLU A 1 117 ? 13.099 26.006 16.672 1.00 25.52 131 GLU A N 1
ATOM 937 C CA . GLU A 1 117 ? 14.050 25.015 16.148 1.00 24.14 131 GLU A CA 1
ATOM 938 C C . GLU A 1 117 ? 14.070 25.009 14.627 1.00 23.56 131 GLU A C 1
ATOM 939 O O . GLU A 1 117 ? 15.135 24.932 14.014 1.00 23.41 131 GLU A O 1
ATOM 945 N N . ASP A 1 118 ? 12.890 25.087 14.012 1.00 22.89 132 ASP A N 1
ATOM 946 C CA . ASP A 1 118 ? 12.798 25.124 12.554 1.00 22.71 132 ASP A CA 1
ATOM 947 C C . ASP A 1 118 ? 13.519 26.337 11.983 1.00 22.41 132 ASP A C 1
ATOM 948 O O . ASP A 1 118 ? 14.153 26.265 10.912 1.00 20.85 132 ASP A O 1
ATOM 953 N N . ARG A 1 119 ? 13.402 27.462 12.693 1.00 22.51 133 ARG A N 1
ATOM 954 C CA . ARG A 1 119 ? 14.072 28.704 12.294 1.00 23.39 133 ARG A CA 1
ATOM 955 C C . ARG A 1 119 ? 15.600 28.565 12.250 1.00 21.86 133 ARG A C 1
ATOM 956 O O . ARG A 1 119 ? 16.257 29.261 11.487 1.00 21.49 133 ARG A O 1
ATOM 964 N N . GLN A 1 120 ? 16.149 27.672 13.073 1.00 20.40 134 GLN A N 1
ATOM 965 C CA . GLN A 1 120 ? 17.602 27.486 13.131 1.00 20.07 134 GLN A CA 1
ATOM 966 C C . GLN A 1 120 ? 18.102 26.723 11.917 1.00 18.76 134 GLN A C 1
ATOM 967 O O . GLN A 1 120 ? 19.281 26.825 11.552 1.00 18.01 134 GLN A O 1
ATOM 973 N N . ILE A 1 121 ? 17.211 25.955 11.292 1.00 19.23 135 ILE A N 1
ATOM 974 C CA . ILE A 1 121 ? 17.638 24.987 10.269 1.00 18.68 135 ILE A CA 1
ATOM 975 C C . ILE A 1 121 ? 18.033 25.669 8.965 1.00 18.84 135 ILE A C 1
ATOM 976 O O . ILE A 1 121 ? 17.254 26.455 8.395 1.00 19.34 135 ILE A O 1
ATOM 981 N N . CYS A 1 122 ? 19.234 25.349 8.491 1.00 17.06 136 CYS A N 1
ATOM 982 C CA . CYS A 1 122 ? 19.673 25.784 7.171 1.00 16.61 136 CYS A CA 1
ATOM 983 C C . CYS A 1 122 ? 19.609 24.651 6.160 1.00 15.82 136 CYS A C 1
ATOM 984 O O . CYS A 1 122 ? 19.023 24.800 5.092 1.00 16.41 136 CYS A O 1
ATOM 987 N N . GLY A 1 123 ? 20.210 23.513 6.493 1.00 15.45 137 GLY A N 1
ATOM 988 C CA . GLY A 1 123 ? 20.235 22.396 5.549 1.00 14.78 137 GLY A CA 1
ATOM 989 C C . GLY A 1 123 ? 20.937 21.155 6.070 1.00 14.13 137 GLY A C 1
ATOM 990 O O . GLY A 1 123 ? 21.381 21.128 7.224 1.00 15.72 137 GLY A O 1
ATOM 991 N N . ALA A 1 124 ? 21.023 20.139 5.218 1.00 14.27 138 ALA A N 1
ATOM 992 C CA . ALA A 1 124 ? 21.645 18.856 5.553 1.00 14.89 138 ALA A CA 1
ATOM 993 C C . ALA A 1 124 ? 22.664 18.463 4.471 1.00 15.52 138 ALA A C 1
ATOM 994 O O . ALA A 1 124 ? 22.549 18.878 3.306 1.00 15.36 138 ALA A O 1
ATOM 996 N N . VAL A 1 125 ? 23.650 17.669 4.862 1.00 14.62 139 VAL A N 1
ATOM 997 C CA . VAL A 1 125 ? 24.760 17.295 3.973 1.00 14.54 139 VAL A CA 1
ATOM 998 C C . VAL A 1 125 ? 25.109 15.823 4.193 1.00 15.70 139 VAL A C 1
ATOM 999 O O . VAL A 1 125 ? 25.264 15.394 5.333 1.00 17.34 139 VAL A O 1
ATOM 1003 N N . PHE A 1 126 ? 25.231 15.077 3.103 1.00 15.11 140 PHE A N 1
ATOM 1004 C CA . PHE A 1 126 ? 25.757 13.730 3.139 1.00 16.28 140 PHE A CA 1
ATOM 1005 C C . PHE A 1 126 ? 27.101 13.658 2.422 1.00 16.70 140 PHE A C 1
ATOM 1006 O O . PHE A 1 126 ? 27.209 14.051 1.268 1.00 17.13 140 PHE A O 1
ATOM 1014 N N . GLN A 1 127 ? 28.115 13.155 3.117 1.00 17.16 141 GLN A N 1
ATOM 1015 C CA . GLN A 1 127 ? 29.479 13.092 2.587 1.00 16.02 141 GLN A CA 1
ATOM 1016 C C . GLN A 1 127 ? 30.020 11.664 2.703 1.00 17.13 141 GLN A C 1
ATOM 1017 O O . GLN A 1 127 ? 30.456 11.240 3.766 1.00 17.56 141 GLN A O 1
ATOM 1023 N N . PRO A 1 128 ? 29.973 10.909 1.599 1.00 17.61 142 PRO A N 1
ATOM 1024 C CA . PRO A 1 128 ? 30.555 9.564 1.616 1.00 18.33 142 PRO A CA 1
ATOM 1025 C C . PRO A 1 128 ? 32.086 9.628 1.557 1.00 18.25 142 PRO A C 1
ATOM 1026 O O . PRO A 1 128 ? 32.656 10.300 0.697 1.00 18.19 142 PRO A O 1
ATOM 1030 N N . ARG A 1 129 ? 32.738 8.948 2.492 1.00 19.78 143 ARG A N 1
ATOM 1031 C CA . ARG A 1 129 ? 34.188 8.938 2.554 1.00 21.73 143 ARG A CA 1
ATOM 1032 C C . ARG A 1 129 ? 34.674 7.539 2.869 1.00 23.44 143 ARG A C 1
ATOM 1033 O O . ARG A 1 129 ? 34.024 6.800 3.608 1.00 22.44 143 ARG A O 1
ATOM 1041 N N . SER A 1 130 ? 35.816 7.194 2.279 1.00 25.85 144 SER A N 1
ATOM 1042 C CA . SER A 1 130 ? 36.531 5.941 2.558 1.00 28.07 144 SER A CA 1
ATOM 1043 C C . SER A 1 130 ? 36.828 5.707 4.040 1.00 27.69 144 SER A C 1
ATOM 1044 O O . SER A 1 130 ? 36.689 4.592 4.534 1.00 29.34 144 SER A O 1
ATOM 1047 N N . ARG A 1 131 ? 37.245 6.762 4.727 1.00 28.24 145 ARG A N 1
ATOM 1048 C CA . ARG A 1 131 ? 37.709 6.676 6.113 1.00 28.21 145 ARG A CA 1
ATOM 1049 C C . ARG A 1 131 ? 36.543 6.684 7.102 1.00 26.98 145 ARG A C 1
ATOM 1050 O O . ARG A 1 131 ? 36.720 6.406 8.288 1.00 28.45 145 ARG A O 1
ATOM 1052 N N . GLY A 1 132 ? 35.354 7.002 6.608 1.00 25.23 146 GLY A N 1
ATOM 1053 C CA . GLY A 1 132 ? 34.161 7.104 7.451 1.00 22.91 146 GLY A CA 1
ATOM 1054 C C . GLY A 1 132 ? 33.319 8.263 6.943 1.00 21.42 146 GLY A C 1
ATOM 1055 O O . GLY A 1 132 ? 33.798 9.406 6.858 1.00 21.40 146 GLY A O 1
ATOM 1056 N N . SER A 1 133 ? 32.078 7.953 6.590 1.00 19.80 147 SER A N 1
ATOM 1057 C CA . SER A 1 133 ? 31.158 8.911 5.978 1.00 18.84 147 SER A CA 1
ATOM 1058 C C . SER A 1 133 ? 30.602 9.830 7.062 1.00 17.78 147 SER A C 1
ATOM 1059 O O . SER A 1 133 ? 30.748 9.555 8.260 1.00 15.25 147 SER A O 1
ATOM 1062 N N . LYS A 1 134 ? 30.019 10.955 6.638 1.00 17.59 148 LYS A N 1
ATOM 1063 C CA . LYS A 1 134 ? 29.555 11.967 7.570 1.00 17.97 148 LYS A CA 1
ATOM 1064 C C . LYS A 1 134 ? 28.201 12.485 7.106 1.00 18.07 148 LYS A C 1
ATOM 1065 O O . LYS A 1 134 ? 27.989 12.694 5.909 1.00 17.48 148 LYS A O 1
ATOM 1071 N N . LEU A 1 135 ? 27.291 12.689 8.052 1.00 17.70 149 LEU A N 1
ATOM 1072 C CA . LEU A 1 135 ? 26.061 13.433 7.777 1.00 18.30 149 LEU A CA 1
ATOM 1073 C C . LEU A 1 135 ? 26.115 14.656 8.675 1.00 18.20 149 LEU A C 1
ATOM 1074 O O . LEU A 1 135 ? 26.618 14.565 9.795 1.00 18.12 149 LEU A O 1
ATOM 1079 N N . SER A 1 136 ? 25.580 15.773 8.205 1.00 17.19 150 SER A N 1
ATOM 1080 C CA . SER A 1 136 ? 25.647 17.024 8.956 1.00 17.33 150 SER A CA 1
ATOM 1081 C C . SER A 1 136 ? 24.312 17.731 8.822 1.00 17.67 150 SER A C 1
ATOM 1082 O O . SER A 1 136 ? 23.648 17.604 7.801 1.00 17.08 150 SER A O 1
ATOM 1085 N N . VAL A 1 137 ? 23.943 18.497 9.842 1.00 16.36 151 VAL A N 1
ATOM 1086 C CA . VAL A 1 137 ? 22.850 19.446 9.725 1.00 16.10 151 VAL A CA 1
ATOM 1087 C C . VAL A 1 137 ? 23.421 20.808 10.087 1.00 15.95 151 VAL A C 1
ATOM 1088 O O . VAL A 1 137 ? 23.966 20.989 11.174 1.00 14.96 151 VAL A O 1
ATOM 1092 N N . TRP A 1 138 ? 23.269 21.755 9.171 1.00 15.36 152 TRP A N 1
ATOM 1093 C CA . TRP A 1 138 ? 23.783 23.109 9.331 1.00 16.16 152 TRP A CA 1
ATOM 1094 C C . TRP A 1 138 ? 22.698 23.991 9.937 1.00 16.94 152 TRP A C 1
ATOM 1095 O O . TRP A 1 138 ? 21.543 23.953 9.481 1.00 16.99 152 TRP A O 1
ATOM 1106 N N . LEU A 1 139 ? 23.094 24.764 10.950 1.00 16.30 153 LEU A N 1
ATOM 1107 C CA . LEU A 1 139 ? 22.223 25.614 11.759 1.00 17.37 153 LEU A CA 1
ATOM 1108 C C . LEU A 1 139 ? 22.668 27.058 11.602 1.00 18.40 153 LEU A C 1
ATOM 1109 O O . LEU A 1 139 ? 23.842 27.322 11.343 1.00 18.09 153 LEU A O 1
ATOM 1114 N N . THR A 1 140 ? 21.750 27.998 11.784 1.00 18.94 154 THR A N 1
ATOM 1115 C CA . THR A 1 140 ? 22.057 29.400 11.470 1.00 19.65 154 THR A CA 1
ATOM 1116 C C . THR A 1 140 ? 22.895 30.147 12.523 1.00 21.07 154 THR A C 1
ATOM 1117 O O . THR A 1 140 ? 23.531 31.161 12.200 1.00 21.35 154 THR A O 1
ATOM 1121 N N . SER A 1 141 ? 22.857 29.677 13.768 1.00 21.10 155 SER A N 1
ATOM 1122 C CA . SER A 1 141 ? 23.673 30.254 14.841 1.00 21.99 155 SER A CA 1
ATOM 1123 C C . SER A 1 141 ? 24.631 29.220 15.427 1.00 22.43 155 SER A C 1
ATOM 1124 O O . SER A 1 141 ? 24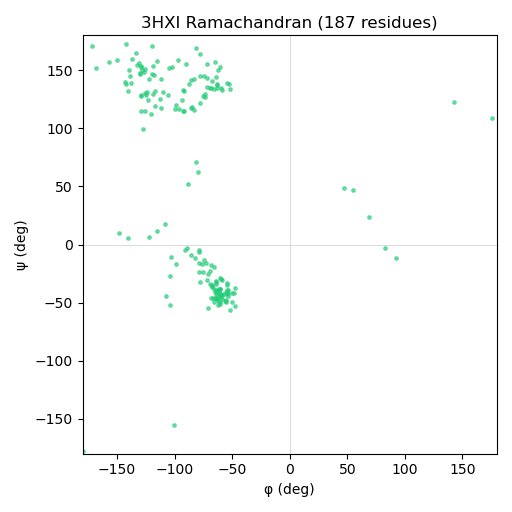.524 28.032 15.122 1.00 21.95 155 SER A O 1
ATOM 1127 N N . ASP A 1 142 ? 25.559 29.675 16.271 1.00 22.95 156 ASP A N 1
ATOM 1128 C CA . ASP A 1 142 ? 26.469 28.757 16.980 1.00 22.90 156 ASP A CA 1
ATOM 1129 C C . ASP A 1 142 ? 26.357 28.916 18.486 1.00 23.75 156 ASP A C 1
ATOM 1130 O O . ASP A 1 142 ? 27.106 28.301 19.239 1.00 24.30 156 ASP A O 1
ATOM 1135 N N . ASN A 1 143 ? 25.394 29.717 18.926 1.00 24.14 157 ASN A N 1
ATOM 1136 C CA . ASN A 1 143 ? 25.336 30.133 20.327 1.00 24.80 157 ASN A CA 1
ATOM 1137 C C . ASN A 1 143 ? 23.936 30.189 20.935 1.00 25.62 157 ASN A C 1
ATOM 1138 O O . ASN A 1 143 ? 23.776 30.625 22.075 1.00 25.56 157 ASN A O 1
ATOM 1143 N N . GLU A 1 144 ? 22.924 29.753 20.181 1.00 25.56 158 GLU A N 1
ATOM 1144 C CA . GLU A 1 144 ? 21.598 29.467 20.765 1.00 26.01 158 GLU A CA 1
ATOM 1145 C C . GLU A 1 144 ? 21.580 28.072 21.408 1.00 26.22 158 GLU A C 1
ATOM 1146 O O . GLU A 1 144 ? 20.935 27.140 20.896 1.00 25.32 158 GLU A O 1
ATOM 1152 N N . GLU A 1 145 ? 22.288 27.944 22.535 1.00 25.45 159 GLU A N 1
ATOM 1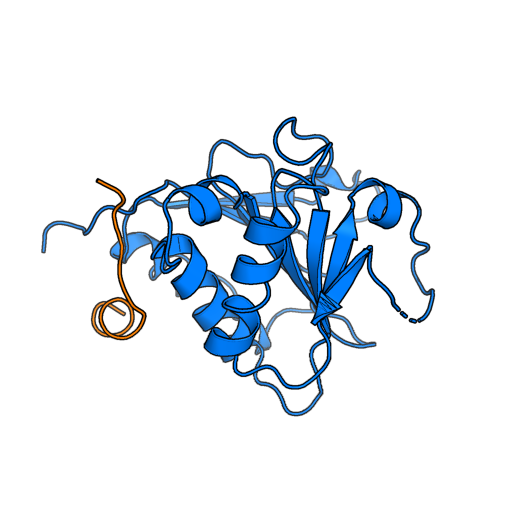153 C CA . GLU A 1 145 ? 22.577 26.638 23.156 1.00 25.99 159 GLU A CA 1
ATOM 1154 C C . GLU A 1 145 ? 21.365 25.726 23.292 1.00 25.94 159 GLU A C 1
ATOM 1155 O O . GLU A 1 145 ? 21.386 24.566 22.872 1.00 25.24 159 GLU A O 1
ATOM 1161 N N . GLU A 1 146 ? 20.317 26.257 23.900 1.00 25.34 160 GLU A N 1
ATOM 1162 C CA . GLU A 1 146 ? 19.159 25.465 24.235 1.00 27.06 160 GLU A CA 1
ATOM 1163 C C . GLU A 1 146 ? 18.483 24.890 22.976 1.00 25.98 160 GLU A C 1
ATOM 1164 O O . GLU A 1 146 ? 18.175 23.703 22.934 1.00 26.39 160 GLU A O 1
ATOM 1170 N N . THR A 1 147 ? 18.298 25.724 21.954 1.00 24.70 161 THR A N 1
ATOM 1171 C CA . THR A 1 147 ? 17.674 25.306 20.681 1.00 23.70 161 THR A CA 1
ATOM 1172 C C . THR A 1 147 ? 18.586 24.343 19.910 1.00 22.81 161 THR A C 1
ATOM 1173 O O . THR A 1 147 ? 18.136 23.302 19.405 1.00 21.01 161 THR A O 1
ATOM 1177 N N . ILE A 1 148 ? 19.869 24.694 19.832 1.00 20.97 162 ILE A N 1
ATOM 1178 C CA . ILE A 1 148 ? 20.859 23.851 19.172 1.00 20.09 162 ILE A CA 1
ATOM 1179 C C . ILE A 1 148 ? 20.851 22.447 19.795 1.00 20.86 162 ILE A C 1
ATOM 1180 O O . ILE A 1 148 ? 20.765 21.463 19.069 1.00 18.01 162 ILE A O 1
ATOM 1185 N N . LEU A 1 149 ? 20.881 22.373 21.134 1.00 20.08 163 LEU A N 1
ATOM 1186 C CA . LEU A 1 149 ? 20.807 21.094 21.848 1.00 21.82 163 LEU A CA 1
ATOM 1187 C C . LEU A 1 149 ? 19.522 20.297 21.652 1.00 22.06 163 LEU A C 1
ATOM 1188 O O . LEU A 1 149 ? 19.600 19.078 21.472 1.00 21.81 163 LEU A O 1
ATOM 1193 N N . SER A 1 150 ? 18.348 20.940 21.676 1.00 22.07 164 SER A N 1
ATOM 1194 C CA . SER A 1 150 ? 17.106 20.199 21.369 1.00 21.30 164 SER A CA 1
ATOM 1195 C C . SER A 1 150 ? 17.066 19.667 19.923 1.00 21.03 164 SER A C 1
ATOM 1196 O O . SER A 1 150 ? 16.502 18.598 19.667 1.00 20.08 164 SER A O 1
ATOM 1199 N N . ILE A 1 151 ? 17.687 20.401 19.003 1.00 19.40 165 ILE A N 1
ATOM 1200 C CA . ILE A 1 151 ? 17.795 19.936 17.602 1.00 19.00 165 ILE A CA 1
ATOM 1201 C C . ILE A 1 151 ? 18.689 18.712 17.542 1.00 18.51 165 ILE A C 1
ATOM 1202 O O . ILE A 1 151 ? 18.347 17.709 16.900 1.00 18.60 165 ILE A O 1
ATOM 1207 N N . GLY A 1 152 ? 19.832 18.786 18.222 1.00 18.24 166 GLY A N 1
ATOM 1208 C CA . GLY A 1 152 ? 20.764 17.666 18.258 1.00 18.25 166 GLY A CA 1
ATOM 1209 C C . GLY A 1 152 ? 20.106 16.434 18.848 1.00 18.71 166 GLY A C 1
ATOM 1210 O O . GLY A 1 152 ? 20.264 15.331 18.318 1.00 17.26 166 GLY A O 1
ATOM 1211 N N . ARG A 1 153 ? 19.345 16.632 19.932 1.00 19.31 167 ARG A N 1
ATOM 1212 C CA A ARG A 1 153 ? 18.650 15.525 20.586 0.50 19.55 167 ARG A CA 1
ATOM 1213 C CA B ARG A 1 153 ? 18.599 15.556 20.608 0.50 19.51 167 ARG A CA 1
ATOM 1214 C C . ARG A 1 153 ? 17.629 14.866 19.659 1.00 19.02 167 ARG A C 1
ATOM 1215 O O . ARG A 1 153 ? 17.583 13.630 19.566 1.00 18.58 167 ARG A O 1
ATOM 1230 N N . ARG A 1 154 ? 16.852 15.679 18.954 1.00 19.22 168 ARG A N 1
ATOM 1231 C CA . ARG A 1 154 ? 15.852 15.183 17.991 1.00 18.81 168 ARG A CA 1
ATOM 1232 C C . ARG A 1 154 ? 16.482 14.434 16.811 1.00 18.84 168 ARG A C 1
ATOM 1233 O O . ARG A 1 154 ? 15.932 13.429 16.356 1.00 18.54 168 ARG A O 1
ATOM 1241 N N . ILE A 1 155 ? 17.618 14.932 16.308 1.00 17.54 169 ILE A N 1
ATOM 1242 C CA . ILE A 1 155 ? 18.361 14.248 15.231 1.00 17.80 169 ILE A CA 1
ATOM 1243 C C . ILE A 1 155 ? 18.749 12.836 15.690 1.00 18.07 169 ILE A C 1
ATOM 1244 O O . ILE A 1 155 ? 18.577 11.855 14.940 1.00 17.10 169 ILE A O 1
ATOM 1249 N N . LYS A 1 156 ? 19.284 12.728 16.910 1.00 17.89 170 LYS A N 1
ATOM 1250 C CA . LYS A 1 156 ? 19.746 11.432 17.420 1.00 20.22 170 LYS A CA 1
ATOM 1251 C C . LYS A 1 156 ? 18.588 10.466 17.538 1.00 20.75 170 LYS A C 1
ATOM 1252 O O . LYS A 1 156 ? 18.717 9.280 17.211 1.00 22.43 170 LYS A O 1
ATOM 1258 N N . GLU A 1 157 ? 17.449 10.979 17.994 1.00 20.65 171 GLU A N 1
ATOM 1259 C CA . GLU A 1 157 ? 16.244 10.156 18.134 1.00 21.00 171 GLU A CA 1
AT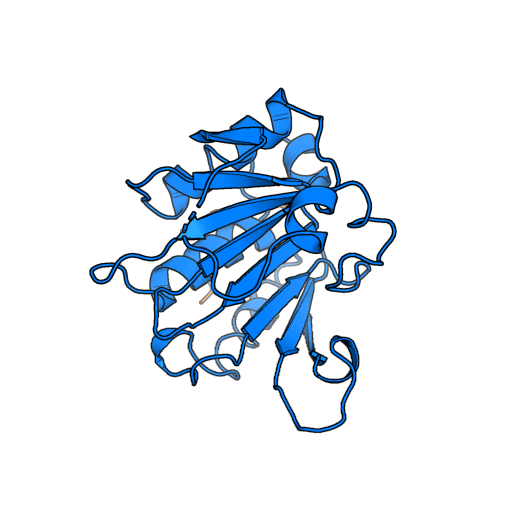OM 1260 C C . GLU A 1 157 ? 15.813 9.634 16.782 1.00 20.00 171 GLU A C 1
ATOM 1261 O O . GLU A 1 157 ? 15.665 8.433 16.601 1.00 19.49 171 GLU A O 1
ATOM 1267 N N . ARG A 1 158 ? 15.668 10.536 15.816 1.00 19.32 172 ARG A N 1
ATOM 1268 C CA . ARG A 1 158 ? 15.105 10.160 14.530 1.00 19.75 172 ARG A CA 1
ATOM 1269 C C . ARG A 1 158 ? 16.050 9.265 13.738 1.00 19.30 172 ARG A C 1
ATOM 1270 O O . ARG A 1 158 ? 15.602 8.368 13.019 1.00 19.89 172 ARG A O 1
ATOM 1278 N N . LEU A 1 159 ? 17.353 9.496 13.892 1.00 18.73 173 LEU A N 1
ATOM 1279 C CA . LEU A 1 159 ? 18.357 8.696 13.190 1.00 18.18 173 LEU A CA 1
ATOM 1280 C C . LEU A 1 159 ? 18.799 7.460 13.968 1.00 18.60 173 LEU A C 1
ATOM 1281 O O . LEU A 1 159 ? 19.571 6.651 13.456 1.00 17.82 173 LEU A O 1
ATOM 1286 N N . GLU A 1 160 ? 18.266 7.312 15.190 1.00 19.62 174 GLU A N 1
ATOM 1287 C CA . GLU A 1 160 ? 18.552 6.168 16.062 1.00 21.46 174 GLU A CA 1
ATOM 1288 C C . GLU A 1 160 ? 20.068 6.039 16.265 1.00 21.80 174 GLU A C 1
ATOM 1289 O O . GLU A 1 160 ? 20.650 4.954 16.147 1.00 21.19 174 GLU A O 1
ATOM 1295 N N . LEU A 1 161 ? 20.693 7.177 16.564 1.00 21.95 175 LEU A N 1
ATOM 1296 C CA . LEU A 1 161 ? 22.138 7.260 16.719 1.00 23.23 175 LEU A CA 1
ATOM 1297 C C . LEU A 1 161 ? 22.592 6.897 18.118 1.00 24.19 175 LEU A C 1
ATOM 1298 O O . LEU A 1 161 ? 21.968 7.269 19.109 1.00 23.49 175 LEU A O 1
ATOM 1303 N N . GLU A 1 162 ? 23.717 6.198 18.178 1.00 25.60 176 GLU A N 1
ATOM 1304 C CA . GLU A 1 162 ? 24.271 5.776 19.449 1.00 27.44 176 GLU A CA 1
ATOM 1305 C C . GLU A 1 162 ? 25.515 6.572 19.817 1.00 26.22 176 GLU A C 1
ATOM 1306 O O . GLU A 1 162 ? 25.649 7.024 20.955 1.00 27.46 176 GLU A O 1
ATOM 1312 N N . ASP A 1 163 ? 26.396 6.772 18.845 1.00 24.68 177 ASP A N 1
ATOM 1313 C CA . ASP A 1 163 ? 27.637 7.484 19.065 1.00 23.75 177 ASP A C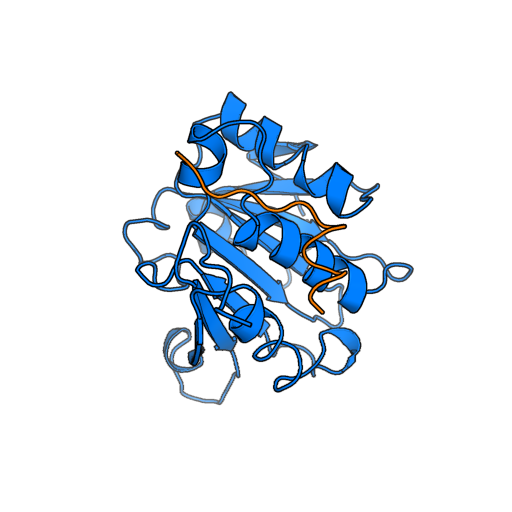A 1
ATOM 1314 C C . ASP A 1 163 ? 27.389 8.974 19.248 1.00 23.03 177 ASP A C 1
ATOM 1315 O O . ASP A 1 163 ? 26.382 9.517 18.759 1.00 21.96 177 ASP A O 1
ATOM 1320 N N . THR A 1 164 ? 28.331 9.613 19.937 1.00 20.97 178 THR A N 1
ATOM 1321 C CA . THR A 1 164 ? 28.285 11.041 20.198 1.00 21.24 178 THR A CA 1
ATOM 1322 C C . THR A 1 164 ? 28.258 11.843 18.908 1.00 19.86 178 THR A C 1
ATOM 1323 O O . THR A 1 164 ? 29.034 11.567 17.963 1.00 18.27 178 THR A O 1
ATOM 1327 N N . ILE A 1 165 ? 27.374 12.829 18.875 1.00 18.32 179 ILE A N 1
ATOM 1328 C CA . ILE A 1 165 ? 27.369 13.820 17.788 1.00 18.37 179 ILE A CA 1
ATOM 1329 C C . ILE A 1 165 ? 27.949 15.156 18.268 1.00 18.86 179 ILE A C 1
ATOM 1330 O O . ILE A 1 165 ? 27.824 15.491 19.438 1.00 18.46 179 ILE A O 1
ATOM 1335 N N . TYR A 1 166 ? 28.534 15.911 17.340 1.00 18.31 180 TYR A N 1
ATOM 1336 C CA . TYR A 1 166 ? 29.378 17.069 17.638 1.00 18.71 180 TYR A CA 1
ATOM 1337 C C . TYR A 1 166 ? 28.868 18.331 16.957 1.00 17.89 180 TYR A C 1
ATOM 1338 O O . TYR A 1 166 ? 28.582 18.322 15.751 1.00 17.75 180 TYR A O 1
ATOM 1347 N N . PHE A 1 167 ? 28.748 19.420 17.722 1.00 16.67 181 PHE A N 1
ATOM 1348 C CA . PHE A 1 167 ? 28.361 20.709 17.127 1.00 16.93 181 PHE A CA 1
ATOM 1349 C C . PHE A 1 167 ? 29.585 21.606 16.906 1.00 18.38 181 PHE A C 1
ATOM 1350 O O . PHE A 1 167 ? 30.250 22.021 17.863 1.00 18.14 181 PHE A O 1
ATOM 1358 N N . GLN A 1 168 ? 29.848 21.902 15.637 1.00 17.52 182 GLN A N 1
ATOM 1359 C CA . GLN A 1 168 ? 31.071 22.581 15.205 1.00 19.06 182 GLN A CA 1
ATOM 1360 C C . GLN A 1 168 ? 30.698 23.870 14.511 1.00 19.31 182 GLN A C 1
ATOM 1361 O O . GLN A 1 168 ? 30.102 23.847 13.431 1.00 19.22 182 GLN A O 1
ATOM 1367 N N . PRO A 1 169 ? 31.044 25.010 15.137 1.00 19.46 183 PRO A N 1
ATOM 1368 C CA . PRO A 1 169 ? 30.823 26.292 14.517 1.00 19.61 183 PRO A CA 1
ATOM 1369 C C . PRO A 1 169 ? 31.598 26.372 13.217 1.00 19.85 183 PRO A C 1
ATOM 1370 O O . PRO A 1 169 ? 32.628 25.692 13.059 1.00 19.52 183 PRO A O 1
ATOM 1374 N N . VAL A 1 170 ? 31.090 27.180 12.292 1.00 22.01 184 VAL A N 1
ATOM 1375 C CA . VAL A 1 170 ? 31.748 27.428 11.002 1.00 23.66 184 VAL A CA 1
ATOM 1376 C C . VAL A 1 170 ? 33.233 27.803 11.158 1.00 24.74 184 VAL A C 1
ATOM 1377 O O . VAL A 1 170 ? 34.086 27.318 10.429 1.00 24.72 184 VAL A O 1
ATOM 1381 N N . SER A 1 171 ? 33.553 28.642 12.135 1.00 27.14 185 SER A N 1
ATOM 1382 C CA . SER A 1 171 ? 34.958 29.022 12.356 1.00 28.69 185 SER A CA 1
ATOM 1383 C C . SER A 1 171 ? 35.865 27.783 12.514 1.00 29.49 185 SER A C 1
ATOM 1384 O O . SER A 1 171 ? 36.941 27.691 11.889 1.00 29.52 185 SER A O 1
ATOM 1387 N N . ASP A 1 172 ? 35.402 26.811 13.299 1.00 28.76 186 ASP A N 1
ATOM 1388 C CA . ASP A 1 172 ? 36.129 25.554 13.488 1.00 28.95 186 ASP A CA 1
ATOM 1389 C C . ASP A 1 172 ? 36.175 24.702 12.222 1.00 28.25 186 ASP A C 1
ATOM 1390 O O . ASP A 1 172 ? 37.172 24.020 11.974 1.00 29.46 186 ASP A O 1
ATOM 1395 N N . GLN A 1 173 ? 35.093 24.721 11.438 1.00 27.15 187 GLN A N 1
ATOM 1396 C CA . GLN A 1 173 ? 35.049 24.012 10.155 1.00 25.78 187 GLN A CA 1
ATOM 1397 C C . GLN A 1 173 ? 36.072 24.600 9.178 1.00 27.07 187 GLN A C 1
ATOM 1398 O O . GLN A 1 173 ? 36.806 23.866 8.525 1.00 26.64 187 GLN A O 1
ATOM 1404 N N . ARG A 1 174 ? 36.119 25.925 9.094 1.00 28.56 188 ARG A N 1
ATOM 1405 C CA . ARG A 1 174 ? 37.062 26.622 8.219 1.00 31.35 188 ARG A CA 1
ATOM 1406 C C . ARG A 1 174 ? 38.504 26.224 8.492 1.00 32.60 188 ARG A C 1
ATOM 1407 O O . ARG A 1 174 ? 39.297 26.018 7.560 1.00 33.95 188 ARG A O 1
ATOM 1415 N N . SER A 1 175 ? 38.830 26.087 9.774 1.00 33.88 189 SER A N 1
ATOM 1416 C CA . SER A 1 175 ? 40.210 25.917 10.208 1.00 34.86 189 SER A CA 1
ATOM 1417 C C . SER A 1 175 ? 40.624 24.446 10.299 1.00 34.91 189 SER A C 1
ATOM 1418 O O . SER A 1 175 ? 41.793 24.146 10.536 1.00 35.42 189 SER A O 1
ATOM 1421 N N . GLN A 1 176 ? 39.669 23.541 10.077 1.00 35.43 190 GLN A N 1
ATOM 1422 C CA . GLN A 1 176 ? 39.910 22.095 10.115 1.00 35.40 190 GLN A CA 1
ATOM 1423 C C . GLN A 1 176 ? 40.774 21.622 8.945 1.00 35.02 190 GLN A C 1
ATOM 1424 O O . GLN A 1 176 ? 40.543 22.005 7.804 1.00 34.25 190 GLN A O 1
ATOM 1430 N N . THR A 1 177 ? 41.761 20.781 9.241 1.00 34.08 191 THR A N 1
ATOM 1431 C CA . THR A 1 177 ? 42.688 20.309 8.222 1.00 33.85 191 THR A CA 1
ATOM 1432 C C . THR A 1 177 ? 42.145 19.017 7.658 1.00 33.67 191 THR A C 1
ATOM 1433 O O . THR A 1 177 ? 41.725 18.143 8.408 1.00 34.11 191 THR A O 1
ATOM 1437 N N . ARG A 1 178 ? 42.120 18.906 6.334 1.00 33.68 192 ARG A N 1
ATOM 1438 C CA . ARG A 1 178 ? 41.744 17.647 5.703 1.00 33.51 192 ARG A CA 1
ATOM 1439 C C . ARG A 1 178 ? 42.716 16.569 6.193 1.00 34.17 192 ARG A C 1
ATOM 1440 O O . ARG A 1 178 ? 43.922 16.798 6.253 1.00 35.09 192 ARG A O 1
ATOM 1448 N N . GLY A 1 179 ? 42.191 15.421 6.601 1.00 35.31 193 GLY A N 1
ATOM 1449 C CA . GLY A 1 179 ? 43.038 14.330 7.089 1.00 36.39 193 GLY A CA 1
ATOM 1450 C C . GLY A 1 179 ? 43.317 14.245 8.585 1.00 36.88 193 GLY A C 1
ATOM 1451 O O . GLY A 1 179 ? 43.842 13.228 9.060 1.00 36.81 193 GLY A O 1
ATOM 1452 N N . SER A 1 180 ? 42.983 15.296 9.334 1.00 37.30 194 SER A N 1
ATOM 1453 C CA . SER A 1 180 ? 43.078 15.229 10.797 1.00 37.96 194 SER A CA 1
ATOM 1454 C C . SER A 1 180 ? 42.029 14.260 11.320 1.00 38.13 194 SER A C 1
ATOM 1455 O O . SER A 1 180 ? 40.881 14.277 10.858 1.00 38.40 194 SER A O 1
ATOM 1457 N N . ASP A 1 181 ? 42.448 13.389 12.237 1.00 38.34 195 ASP A N 1
ATOM 1458 C CA . ASP A 1 181 ? 41.538 12.560 13.022 1.00 38.92 195 ASP A CA 1
ATOM 1459 C C . ASP A 1 181 ? 41.241 13.286 14.340 1.00 39.14 195 ASP A C 1
ATOM 1460 O O . ASP A 1 181 ? 40.288 12.958 15.057 1.00 39.11 195 ASP A O 1
ATOM 1462 N N . CYS A 1 183 ? 38.247 14.768 16.789 1.00 37.07 197 CYS A N 1
ATOM 1463 C CA . CYS A 1 183 ? 36.847 15.095 16.522 1.00 35.85 197 CYS A CA 1
ATOM 1464 C C . CYS A 1 183 ? 36.114 15.523 17.810 1.00 34.93 197 CYS A C 1
ATOM 1465 O O . CYS A 1 183 ? 35.820 14.717 18.703 1.00 34.65 197 CYS A O 1
ATOM 1468 N N . THR A 1 184 ? 35.817 16.813 17.882 1.00 32.61 198 THR A N 1
ATOM 1469 C CA . THR A 1 184 ? 35.232 17.397 19.073 1.00 31.55 198 THR A CA 1
ATOM 1470 C C . THR A 1 184 ? 34.220 18.452 18.649 1.00 29.26 198 THR A C 1
ATOM 1471 O O . THR A 1 184 ? 34.097 18.762 17.460 1.00 29.38 198 THR A O 1
ATOM 1475 N N . GLY A 1 185 ? 33.481 18.987 19.605 1.00 26.93 199 GLY A N 1
ATOM 1476 C CA . GLY A 1 185 ? 32.560 20.061 19.298 1.00 24.57 199 GLY A CA 1
ATOM 1477 C C . GLY A 1 185 ? 32.351 21.014 20.456 1.00 23.33 199 GLY A C 1
ATOM 1478 O O . GLY A 1 185 ? 32.606 20.674 21.620 1.00 22.82 199 GLY A O 1
ATOM 1479 N N . LYS A 1 186 ? 31.892 22.210 20.118 1.00 21.97 200 LYS A N 1
ATOM 1480 C CA . LYS A 1 186 ? 31.413 23.180 21.094 1.00 21.92 200 LYS A CA 1
ATOM 1481 C C . LYS A 1 186 ? 30.352 22.574 22.001 1.00 21.83 200 LYS A C 1
ATOM 1482 O O . LYS A 1 186 ? 30.331 22.855 23.199 1.00 22.37 200 LYS A O 1
ATOM 1488 N N . TYR A 1 187 ? 29.475 21.748 21.426 1.00 20.28 201 TYR A N 1
ATOM 1489 C CA . TYR A 1 187 ? 28.487 20.984 22.173 1.00 20.56 201 TYR A CA 1
ATOM 1490 C C . TYR A 1 187 ? 28.610 19.544 21.704 1.00 20.35 201 TYR A C 1
ATOM 1491 O O . TYR A 1 187 ? 29.025 19.307 20.560 1.00 19.09 201 TYR A O 1
ATOM 1500 N N . GLU A 1 188 ? 28.257 18.599 22.550 1.00 20.52 202 GLU A N 1
ATOM 1501 C CA . GLU A 1 188 ? 28.288 17.188 22.224 1.00 22.42 202 GLU A CA 1
ATOM 1502 C C . GLU A 1 188 ? 27.121 16.470 22.860 1.00 23.90 202 GLU A C 1
ATOM 1503 O O . GLU A 1 188 ? 26.781 16.770 23.945 1.00 24.33 202 GLU A O 1
ATOM 1509 N N . ILE A 1 189 ? 26.504 15.541 22.165 1.00 20.00 203 ILE A N 1
ATOM 1510 C CA . ILE A 1 189 ? 25.467 14.730 22.788 1.00 20.00 203 ILE A CA 1
ATOM 1511 C C . ILE A 1 189 ? 25.296 13.369 22.165 1.00 20.00 203 ILE A C 1
ATOM 1512 O O . ILE A 1 189 ? 25.718 13.195 21.064 1.00 27.46 203 ILE A O 1
ATOM 1517 N N . GLY B 2 4 ? 1.042 29.435 11.235 1.00 32.91 4 GLY C N 1
ATOM 1518 C CA . GLY B 2 4 ? 1.001 27.979 11.551 1.00 31.72 4 GLY C CA 1
ATOM 1519 C C . GLY B 2 4 ? 2.050 27.214 10.757 1.00 30.91 4 GLY C C 1
ATOM 1520 O O . GLY B 2 4 ? 1.956 27.080 9.531 1.00 31.06 4 GLY C O 1
ATOM 1521 N N . ARG B 2 5 ? 3.060 26.720 11.460 1.00 29.72 5 ARG C N 1
ATOM 1522 C CA . ARG B 2 5 ? 4.111 25.919 10.834 1.00 27.90 5 ARG C CA 1
ATOM 1523 C C . ARG B 2 5 ? 3.516 24.596 10.315 1.00 27.12 5 ARG C C 1
ATOM 1524 O O . ARG B 2 5 ? 2.746 23.939 11.019 1.00 26.12 5 ARG C O 1
ATOM 1532 N N . ILE B 2 6 ? 3.866 24.235 9.075 1.00 25.66 6 ILE C N 1
ATOM 1533 C CA . ILE B 2 6 ? 3.407 23.012 8.433 1.00 24.71 6 ILE C CA 1
ATOM 1534 C C . ILE B 2 6 ? 4.309 21.843 8.844 1.00 24.34 6 ILE C C 1
ATOM 1535 O O . ILE B 2 6 ? 5.523 21.856 8.583 1.00 23.71 6 ILE C O 1
ATOM 1540 N N . ILE B 2 7 ? 3.706 20.858 9.506 1.00 23.10 7 ILE C N 1
ATOM 1541 C CA . ILE B 2 7 ? 4.441 19.755 10.110 1.00 23.09 7 ILE C CA 1
ATOM 1542 C C . ILE B 2 7 ? 3.880 18.429 9.616 1.00 22.37 7 ILE C C 1
ATOM 1543 O O . ILE B 2 7 ? 2.665 18.216 9.651 1.00 22.46 7 ILE C O 1
ATOM 1548 N N . TYR B 2 8 ? 4.776 17.554 9.164 1.00 20.46 8 TYR C N 1
ATOM 1549 C CA . TYR B 2 8 ? 4.414 16.200 8.763 1.00 20.41 8 TYR C CA 1
ATOM 1550 C C . TYR B 2 8 ? 5.352 15.222 9.461 1.00 20.35 8 TYR C C 1
ATOM 1551 O O . TYR B 2 8 ? 6.577 15.370 9.376 1.00 19.12 8 TYR C O 1
ATOM 1560 N N . ASP B 2 9 ? 4.795 14.215 10.135 1.00 21.06 9 ASP C N 1
ATOM 1561 C CA . ASP B 2 9 ? 5.643 13.187 10.753 1.00 21.96 9 ASP C CA 1
ATOM 1562 C C . ASP B 2 9 ? 6.087 12.141 9.743 1.00 21.89 9 ASP C C 1
ATOM 1563 O O . ASP B 2 9 ? 5.565 12.094 8.613 1.00 20.67 9 ASP C O 1
ATOM 1568 N N . ARG B 2 10 ? 7.041 11.295 10.132 1.00 21.77 10 ARG C N 1
ATOM 1569 C CA . ARG B 2 10 ? 7.594 10.331 9.175 1.00 22.14 10 ARG C CA 1
ATOM 1570 C C . ARG B 2 10 ? 6.561 9.308 8.685 1.00 21.97 10 ARG C C 1
ATOM 1571 O O . ARG B 2 10 ? 6.650 8.856 7.550 1.00 21.13 10 ARG C O 1
ATOM 1579 N N . LYS B 2 11 ? 5.588 8.959 9.528 1.00 21.86 11 LYS C N 1
ATOM 1580 C CA . LYS B 2 11 ? 4.561 7.987 9.134 1.00 23.07 11 LYS C CA 1
ATOM 1581 C C . LYS B 2 11 ? 3.813 8.535 7.926 1.00 22.40 11 LYS C C 1
ATOM 1582 O O . LYS B 2 11 ? 3.661 7.855 6.905 1.00 22.33 11 LYS C O 1
ATOM 1588 N N . PHE B 2 12 ? 3.377 9.788 8.027 1.00 22.25 12 PHE C N 1
ATOM 1589 C CA . PHE B 2 12 ? 2.635 10.383 6.932 1.00 21.62 12 PHE C CA 1
ATOM 1590 C C . PHE B 2 12 ? 3.499 10.535 5.671 1.00 21.59 12 PHE C C 1
ATOM 1591 O O . PHE B 2 12 ? 3.066 10.187 4.564 1.00 20.14 12 PHE C O 1
ATOM 1599 N N . LEU B 2 13 ? 4.725 11.037 5.842 1.00 21.45 13 LEU C N 1
ATOM 1600 C CA . LEU B 2 13 ? 5.606 11.232 4.692 1.00 22.53 13 LEU C CA 1
ATOM 1601 C C . LEU B 2 13 ? 5.823 9.918 3.945 1.00 23.67 13 LEU C C 1
ATOM 1602 O O . LEU B 2 13 ? 5.773 9.885 2.713 1.00 24.56 13 LEU C O 1
ATOM 1607 N N . MET B 2 14 ? 6.027 8.834 4.687 1.00 25.08 14 MET C N 1
ATOM 1608 C CA A MET B 2 14 ? 6.303 7.526 4.085 0.50 27.12 14 MET C CA 1
ATOM 1609 C CA B MET B 2 14 ? 6.305 7.554 4.044 0.50 26.92 14 MET C CA 1
ATOM 1610 C C . MET B 2 14 ? 5.078 6.966 3.380 1.00 27.82 14 MET C C 1
ATOM 1611 O O . MET B 2 14 ? 5.204 6.294 2.352 1.00 28.58 14 MET C O 1
ATOM 1620 N N . GLU B 2 15 ? 3.898 7.232 3.949 1.00 28.37 15 GLU C N 1
ATOM 1621 C CA . GLU B 2 15 ? 2.639 6.821 3.318 1.00 29.26 15 GLU C CA 1
ATOM 1622 C C . GLU B 2 15 ? 2.504 7.497 1.969 1.00 29.75 15 GLU C C 1
ATOM 1623 O O . GLU B 2 15 ? 2.028 6.881 1.007 1.00 29.29 15 GLU C O 1
ATOM 1629 N N . CYS B 2 16 ? 2.925 8.761 1.899 1.00 29.64 16 CYS C N 1
ATOM 1630 C CA . CYS B 2 16 ? 2.946 9.482 0.625 1.00 30.82 16 CYS C CA 1
ATOM 1631 C C . CYS B 2 16 ? 3.996 8.886 -0.342 1.00 31.66 16 CYS C C 1
ATOM 1632 O O . CYS B 2 16 ? 3.757 8.856 -1.540 1.00 33.36 16 CYS C O 1
ATOM 1635 N N . ARG B 2 17 ? 5.131 8.398 0.174 1.00 33.05 17 ARG C N 1
ATOM 1636 C CA . ARG B 2 17 ? 6.204 7.802 -0.659 1.00 33.72 17 ARG C CA 1
ATOM 1637 C C . ARG B 2 17 ? 5.697 6.582 -1.426 1.00 34.74 17 ARG C C 1
ATOM 1638 O O . ARG B 2 17 ? 6.103 6.360 -2.574 1.00 35.56 17 ARG C O 1
#

Solvent-accessible surface area: 10014 Å² total; per-residue (Å²): 221,178,58,62,71,12,65,38,39,3,0,2,17,19,20,55,143,107,80,108,65,96,117,56,96,2,26,74,122,59,28,78,4,53,22,0,62,71,1,14,48,14,6,103,144,35,48,69,4,72,72,16,98,151,28,43,4,0,8,0,0,24,41,140,7,102,5,40,73,94,5,99,93,1,92,105,0,3,25,0,6,2,56,22,48,117,210,44,80,22,32,71,2,0,8,5,0,0,2,4,2,1,0,1,24,4,107,68,71,67,8,9,136,12,3,0,0,0,2,1,22,5,68,92,111,35,17,56,0,0,0,16,1,27,17,36,106,81,106,1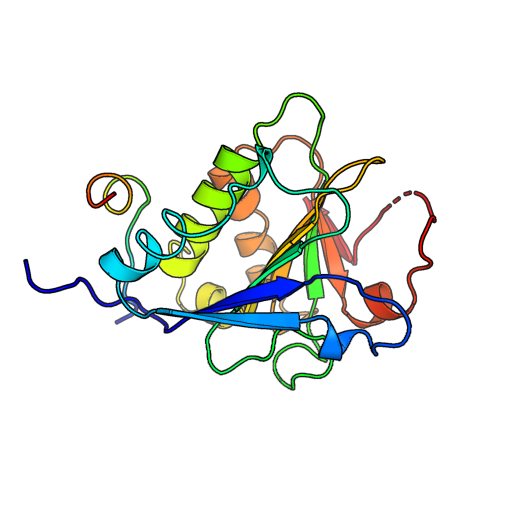47,18,0,32,25,0,0,123,35,0,38,104,68,2,127,19,141,81,56,2,36,0,6,10,5,75,76,12,122,89,94,101,237,85,76,126,83,98,19,100,29,80,45,124,42,60,80,32,71,111,147,72,0,69,113,48,117

Nearest PDB structures (foldseek):
  3hxi-assembly1_A  TM=1.006E+00  e=1.208E-38  Schistosoma mansoni
  3hxg-assembly1_A  TM=1.005E+00  e=1.819E-37  Schistosoma mansoni
  3m94-assembly1_A  TM=9.070E-01  e=1.070E-20  Ascaris suum
  3tf2-assembly1_A  TM=9.108E-01  e=1.524E-20  Homo sapiens
  6ylv-assembly4_D  TM=9.346E-01  e=5.912E-20  Mus musculus

CATH classification: 3.30.760.10

Radius of gyration: 15.83 Å; Cα contacts (8 Å, |Δi|>4): 361; chains: 2; bounding box: 47×36×36 Å

B-factor: mean 23.48, std 5.85, range [13.18, 45.3]